Protein AF-A0A7Y5BUJ9-F1 (afdb_monomer)

Foldseek 3Di:
DVLVPPCPVPLPAFDWDDPVQLQQKAAPVRHTPVVQLVPDDPPVDRPAALLCQFARDFIDGPNATWGWHGHDPHIIITHDPFDDPTSLLVCCLHPPVNVSVLLLLQVLCVVCVVPDDSVNSLVVVCVVDVCSVVSLVVSLVSLLLNVLLVVLCVVVVHPHQDHPVSSVVSSVVSVVVVVVDDRDPVSSNVSSVVSNVSCCRSCVVVDD

pLDDT: mean 82.42, std 13.61, range [36.66, 95.69]

Sequence (208 aa):
PLLARERPQQWITCRTVCDEHLNLACFPDGENLFAFLTRRVDKTFPLEGSGLNHLLNPVTLNGQRAWCDFHFEAPTIYEEIFPAETYFDFFVQHAEDIQPFFYLFYQTHQKLHETGSFFRTILAIRKENPATEKYLHDLINMWTLQEALQNEMKARRLPWVQSPDQAREIFFTVYERLNEETVLADVVNDMLKRLLELGTVRFAHLTP

Nearest PDB structures (foldseek):
  6ho0-assembly1_A-2  TM=2.823E-01  e=4.804E+00  Mycobacterium tuberculosis H37Rv
  4dw6-assembly1_A  TM=2.932E-01  e=7.845E+00  Mycobacterium tuberculosis
  5nz1-assembly1_A  TM=3.071E-01  e=8.284E+00  Mycobacterium tuberculosis H37Rv

Solvent-accessible surface area (backbone atoms only — not comparable to full-atom values): 12278 Å² total; per-residue (Å²): 113,79,79,76,70,67,73,64,92,71,67,75,63,52,49,72,57,53,76,77,58,53,74,57,24,16,37,91,89,65,50,43,49,67,65,50,66,64,74,56,58,66,87,89,60,74,92,60,33,74,64,49,27,57,60,67,47,61,30,25,48,94,86,38,68,24,42,51,45,38,47,94,89,53,74,45,42,27,48,64,85,63,97,51,94,46,54,62,49,39,43,59,72,44,37,76,85,45,38,66,57,50,52,52,52,39,54,47,38,65,75,34,61,92,80,52,52,71,68,55,35,52,55,52,47,45,75,78,34,82,64,44,61,58,54,51,50,54,50,50,51,51,48,52,50,43,54,48,49,52,51,52,34,54,74,70,68,43,95,64,70,90,44,55,63,54,47,50,53,55,44,50,58,42,54,58,51,56,75,75,54,80,89,52,73,67,61,54,50,52,51,53,51,50,52,45,55,53,35,54,66,73,46,46,89,76,59,131

Mean predicted aligned error: 7.06 Å

Structure (mmCIF, N/CA/C/O backbone):
data_AF-A0A7Y5BUJ9-F1
#
_entry.id   AF-A0A7Y5BUJ9-F1
#
loop_
_atom_site.group_PDB
_atom_site.id
_atom_site.type_symbol
_atom_site.label_atom_id
_atom_site.label_alt_id
_atom_site.label_comp_id
_atom_site.label_asym_id
_atom_site.label_entity_id
_atom_site.label_seq_id
_atom_site.pdbx_PDB_ins_code
_atom_site.Cartn_x
_atom_site.Cartn_y
_atom_site.Cartn_z
_atom_site.occupancy
_atom_site.B_iso_or_equiv
_atom_site.auth_seq_id
_atom_site.auth_comp_id
_atom_site.auth_asym_id
_atom_site.auth_atom_id
_atom_site.pdbx_PDB_model_num
ATOM 1 N N . PRO A 1 1 ? -3.108 0.171 29.885 1.00 44.25 1 PRO A N 1
ATOM 2 C CA . PRO A 1 1 ? -3.936 0.544 28.711 1.00 44.25 1 PRO A CA 1
ATOM 3 C C . PRO A 1 1 ? -4.642 -0.693 28.137 1.00 44.25 1 PRO A C 1
ATOM 5 O O . PRO A 1 1 ? -4.005 -1.741 28.054 1.00 44.25 1 PRO A O 1
ATOM 8 N N . LEU A 1 2 ? -5.932 -0.593 27.788 1.00 36.66 2 LEU A N 1
ATOM 9 C CA . LEU A 1 2 ? -6.727 -1.696 27.212 1.00 36.66 2 LEU A CA 1
ATOM 10 C C . LEU A 1 2 ? -5.993 -2.401 26.045 1.00 36.66 2 LEU A C 1
ATOM 12 O O . LEU A 1 2 ? -6.015 -3.622 25.947 1.00 36.66 2 LEU A O 1
ATOM 16 N N . LEU A 1 3 ? -5.213 -1.629 25.281 1.00 37.84 3 LEU A N 1
ATOM 17 C CA . LEU A 1 3 ? -4.381 -2.051 24.146 1.00 37.84 3 LEU A CA 1
ATOM 18 C C . LEU A 1 3 ? -3.296 -3.104 24.459 1.00 37.84 3 LEU A C 1
ATOM 20 O O . LEU A 1 3 ? -2.813 -3.758 23.550 1.00 37.84 3 LEU A O 1
ATOM 24 N N . ALA A 1 4 ? -2.885 -3.282 25.721 1.00 40.31 4 ALA A N 1
ATOM 25 C CA . ALA A 1 4 ? -1.817 -4.228 26.086 1.00 40.31 4 ALA A CA 1
ATOM 26 C C . ALA A 1 4 ? -2.331 -5.629 26.483 1.00 40.31 4 ALA A C 1
ATOM 28 O O . ALA A 1 4 ? -1.528 -6.541 26.698 1.00 40.31 4 ALA A O 1
ATOM 29 N N . ARG A 1 5 ? -3.653 -5.784 26.664 1.00 42.56 5 ARG A N 1
ATOM 30 C CA . ARG A 1 5 ? -4.288 -7.015 27.175 1.00 42.56 5 ARG A CA 1
ATOM 31 C C . ARG A 1 5 ? -5.039 -7.806 26.111 1.00 42.56 5 ARG A C 1
ATOM 33 O O . ARG A 1 5 ? -5.174 -9.015 26.269 1.00 42.56 5 ARG A O 1
ATOM 40 N N . GLU A 1 6 ? -5.463 -7.169 25.028 1.00 43.66 6 GLU A N 1
ATOM 41 C CA . GLU A 1 6 ? -5.833 -7.884 23.811 1.00 43.66 6 GLU A CA 1
ATOM 42 C C . GLU A 1 6 ? -4.521 -8.299 23.146 1.00 43.66 6 GLU A C 1
ATOM 44 O O . GLU A 1 6 ? -3.864 -7.486 22.510 1.00 43.66 6 GLU A O 1
ATOM 49 N N . ARG A 1 7 ? -4.053 -9.524 23.421 1.00 45.56 7 ARG A N 1
ATOM 50 C CA . ARG A 1 7 ? -2.900 -10.130 22.745 1.00 45.56 7 ARG A CA 1
ATOM 51 C C . ARG A 1 7 ? -3.415 -11.038 21.644 1.00 45.56 7 ARG A C 1
ATOM 53 O O . ARG A 1 7 ? -3.682 -12.212 21.893 1.00 45.56 7 ARG A O 1
ATOM 60 N N . PRO A 1 8 ? -3.529 -10.534 20.423 1.00 49.69 8 PRO A N 1
ATOM 61 C CA . PRO A 1 8 ? -4.090 -11.262 19.320 1.00 49.69 8 PRO A CA 1
ATOM 62 C C . PRO A 1 8 ? -2.924 -11.814 18.504 1.00 49.69 8 PRO A C 1
ATOM 64 O O . PRO A 1 8 ? -2.714 -11.458 17.353 1.00 49.69 8 PRO A O 1
ATOM 67 N N . GLN A 1 9 ? -2.071 -12.614 19.143 1.00 41.75 9 GLN A N 1
ATOM 68 C CA . GLN A 1 9 ? -0.717 -12.932 18.660 1.00 41.75 9 GLN A CA 1
ATOM 69 C C . GLN A 1 9 ? -0.667 -13.748 17.343 1.00 41.75 9 GLN A C 1
ATOM 71 O O . GLN A 1 9 ? 0.382 -14.259 16.977 1.00 41.75 9 GLN A O 1
ATOM 76 N N . GLN A 1 10 ? -1.790 -13.866 16.629 1.00 44.91 10 GLN A N 1
ATOM 77 C CA . GLN A 1 10 ? -1.958 -14.495 15.320 1.00 44.91 10 GLN A CA 1
ATOM 78 C C . GLN A 1 10 ? -2.870 -13.684 14.378 1.00 44.91 10 GLN A C 1
ATOM 80 O O . GLN A 1 10 ? -3.327 -14.237 13.379 1.00 44.91 10 GLN A O 1
ATOM 85 N N . TRP A 1 11 ? -3.190 -12.412 14.677 1.00 55.56 11 TRP A N 1
ATOM 86 C CA . TRP A 1 11 ? -3.888 -11.537 13.727 1.00 55.56 11 TRP A CA 1
ATOM 87 C C . TRP A 1 11 ? -3.089 -11.492 12.447 1.00 55.56 11 TRP A C 1
ATOM 89 O O . TRP A 1 11 ? -2.031 -10.885 12.405 1.00 55.56 11 TRP A O 1
ATOM 99 N N . ILE A 1 12 ? -3.624 -12.210 11.473 1.00 60.56 12 ILE A N 1
ATOM 100 C CA . ILE A 1 12 ? -3.041 -12.660 10.228 1.00 60.56 12 ILE A CA 1
ATOM 101 C C . ILE A 1 12 ? -1.898 -11.749 9.751 1.00 60.56 12 ILE A C 1
ATOM 103 O O . ILE A 1 12 ? -2.103 -10.802 8.989 1.00 60.56 12 ILE A O 1
ATOM 107 N N . THR A 1 13 ? -0.702 -11.993 10.294 1.00 65.44 13 THR A N 1
ATOM 108 C CA . THR A 1 13 ? 0.494 -11.220 9.980 1.00 65.44 13 THR A CA 1
ATOM 109 C C . THR A 1 13 ? 0.931 -11.639 8.595 1.00 65.44 13 THR A C 1
ATOM 111 O O . THR A 1 13 ? 1.011 -12.837 8.303 1.00 65.44 13 THR A O 1
ATOM 114 N N . CYS A 1 14 ? 1.172 -10.660 7.725 1.00 74.19 14 CYS A N 1
ATOM 115 C CA . CYS A 1 14 ? 1.719 -10.944 6.410 1.00 74.19 14 CYS A CA 1
ATOM 116 C C . CYS A 1 14 ? 3.008 -11.754 6.574 1.00 74.19 14 CYS A C 1
ATOM 118 O O . CYS A 1 14 ? 3.901 -11.384 7.341 1.00 74.19 14 CYS A O 1
ATOM 120 N N . ARG A 1 15 ? 3.080 -12.898 5.896 1.00 81.25 15 ARG A N 1
ATOM 121 C CA . ARG A 1 15 ? 4.270 -13.743 5.940 1.00 81.25 15 ARG A CA 1
ATOM 122 C C . ARG A 1 15 ? 5.308 -13.145 5.016 1.00 81.25 15 ARG A C 1
ATOM 124 O O . ARG A 1 15 ? 4.985 -12.777 3.887 1.00 81.25 15 ARG A O 1
ATOM 131 N N . THR A 1 16 ? 6.536 -13.063 5.506 1.00 86.38 16 THR A N 1
ATOM 132 C CA . THR A 1 16 ? 7.677 -12.767 4.654 1.00 86.38 16 THR A CA 1
ATOM 133 C C . THR A 1 16 ? 7.998 -13.991 3.814 1.00 86.38 16 THR A C 1
ATOM 135 O O . THR A 1 16 ? 7.996 -15.132 4.283 1.00 86.38 16 THR A O 1
ATOM 138 N N . VAL A 1 17 ? 8.259 -13.738 2.544 1.00 84.25 17 VAL A N 1
ATOM 139 C CA . VAL A 1 17 ? 8.699 -14.748 1.591 1.00 84.25 17 VAL A CA 1
ATOM 140 C C . VAL A 1 17 ? 10.174 -15.069 1.864 1.00 84.25 17 VAL A C 1
ATOM 142 O O . VAL A 1 17 ? 10.949 -14.173 2.190 1.00 84.25 17 VAL A O 1
ATOM 145 N N . CYS A 1 18 ? 10.583 -16.340 1.760 1.00 84.62 18 CYS A N 1
ATOM 146 C CA . CYS A 1 18 ? 11.990 -16.711 1.959 1.00 84.62 18 CYS A CA 1
ATOM 147 C C . CYS A 1 18 ? 12.884 -16.242 0.797 1.00 84.62 18 CYS A C 1
ATOM 149 O O . CYS A 1 18 ? 12.402 -16.067 -0.322 1.00 84.62 18 CYS A O 1
ATOM 151 N N . ASP A 1 19 ? 14.193 -16.123 1.037 1.00 82.25 19 ASP A N 1
ATOM 152 C CA . ASP A 1 19 ? 15.177 -15.614 0.065 1.00 82.25 19 ASP A CA 1
ATOM 153 C C . ASP A 1 19 ? 15.123 -16.309 -1.306 1.00 82.25 19 ASP A C 1
ATOM 155 O O . ASP A 1 19 ? 15.298 -15.678 -2.347 1.00 82.25 19 ASP A O 1
ATOM 159 N N . GLU A 1 20 ? 14.855 -17.615 -1.338 1.00 83.06 20 GLU A N 1
ATOM 160 C CA . GLU A 1 20 ? 14.729 -18.363 -2.593 1.00 83.06 20 GLU A CA 1
ATOM 161 C C . GLU A 1 20 ? 13.534 -17.876 -3.423 1.00 83.06 20 GLU A C 1
ATOM 163 O O . GLU A 1 20 ? 13.672 -17.585 -4.611 1.00 83.06 20 GLU A O 1
ATOM 168 N N . HIS A 1 21 ? 12.374 -17.724 -2.786 1.00 84.25 21 HIS A N 1
ATOM 169 C CA . HIS A 1 21 ? 11.150 -17.273 -3.440 1.00 84.25 21 HIS A CA 1
ATOM 170 C C . HIS A 1 21 ? 11.171 -15.769 -3.729 1.00 84.25 21 HIS A C 1
ATOM 172 O O . HIS A 1 21 ? 10.589 -15.336 -4.720 1.00 84.25 21 HIS A O 1
ATOM 178 N N . LEU A 1 22 ? 11.892 -14.978 -2.931 1.00 85.00 22 LEU A N 1
ATOM 179 C CA . LEU A 1 22 ? 12.110 -13.554 -3.178 1.00 85.00 22 LEU A CA 1
ATOM 180 C C . LEU A 1 22 ? 12.650 -13.323 -4.601 1.00 85.00 22 LEU A C 1
ATOM 182 O O . LEU A 1 22 ? 12.156 -12.463 -5.327 1.00 85.00 22 LEU A O 1
ATOM 186 N N . ASN A 1 23 ? 13.598 -14.157 -5.039 1.00 85.94 23 ASN A N 1
ATOM 187 C CA . ASN A 1 23 ? 14.207 -14.082 -6.372 1.00 85.94 23 ASN A CA 1
ATOM 188 C C . ASN A 1 23 ? 13.246 -14.420 -7.527 1.00 85.94 23 ASN A C 1
ATOM 190 O O . ASN A 1 23 ? 13.561 -14.129 -8.682 1.00 85.94 23 ASN A O 1
ATOM 194 N N . LEU A 1 24 ? 12.084 -15.013 -7.239 1.00 90.50 24 LEU A N 1
ATOM 195 C CA . LEU A 1 24 ? 11.062 -15.373 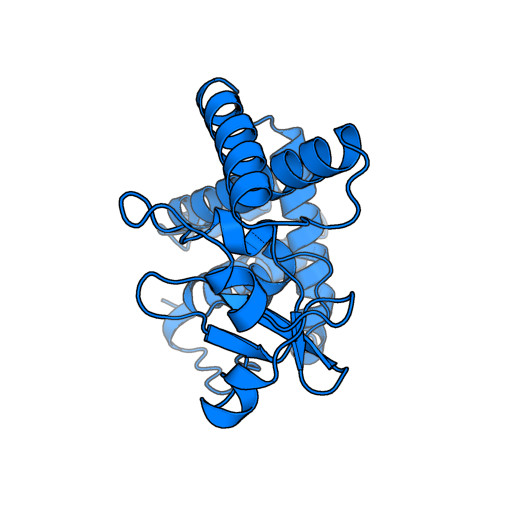-8.227 1.00 90.50 24 LEU A CA 1
ATOM 196 C C . LEU A 1 24 ? 10.016 -14.274 -8.435 1.00 90.50 24 LEU A C 1
ATOM 198 O O . LEU A 1 24 ? 9.121 -14.436 -9.262 1.00 90.50 24 LEU A O 1
ATOM 202 N N . ALA A 1 25 ? 10.100 -13.179 -7.685 1.00 91.50 25 ALA A N 1
ATOM 203 C CA . ALA A 1 25 ? 9.123 -12.114 -7.771 1.00 91.50 25 ALA A CA 1
ATOM 204 C C . ALA A 1 25 ? 9.169 -11.384 -9.113 1.00 91.50 25 ALA A C 1
ATOM 206 O O . ALA A 1 25 ? 10.235 -10.998 -9.604 1.00 91.50 25 ALA A O 1
ATOM 207 N N . CYS A 1 26 ? 7.986 -11.152 -9.671 1.00 93.50 26 CYS A N 1
ATOM 208 C CA . CYS A 1 26 ? 7.799 -10.492 -10.954 1.00 93.50 26 CYS A CA 1
ATOM 209 C C . CYS A 1 26 ? 6.783 -9.356 -10.854 1.00 93.50 26 CYS A C 1
ATOM 211 O O . CYS A 1 26 ? 5.829 -9.428 -10.084 1.00 93.50 26 CYS A O 1
ATOM 213 N N . PHE A 1 27 ? 6.932 -8.335 -11.683 1.00 91.06 27 PHE A N 1
ATOM 214 C CA . PHE A 1 27 ? 5.894 -7.343 -11.929 1.00 91.06 27 PHE A CA 1
ATOM 215 C C . PHE A 1 27 ? 4.707 -7.939 -12.699 1.00 91.06 27 PHE A C 1
ATOM 217 O O . PHE A 1 27 ? 4.815 -9.047 -13.236 1.00 91.06 27 PHE A O 1
ATOM 224 N N . PRO A 1 28 ? 3.565 -7.227 -12.778 1.00 86.56 28 PRO A N 1
ATOM 225 C CA . PRO A 1 28 ? 2.381 -7.715 -13.488 1.00 86.56 28 PRO A CA 1
ATOM 226 C C . PRO A 1 28 ? 2.604 -8.031 -14.976 1.00 86.56 28 PRO A C 1
ATOM 228 O O . PRO A 1 28 ? 1.863 -8.827 -15.548 1.00 86.56 28 PRO A O 1
ATOM 231 N N . ASP A 1 29 ? 3.613 -7.429 -15.609 1.00 87.44 29 ASP A N 1
ATOM 232 C CA . ASP A 1 29 ? 4.011 -7.699 -16.997 1.00 87.44 29 ASP A CA 1
ATOM 233 C C . ASP A 1 29 ? 4.957 -8.910 -17.147 1.00 87.44 29 ASP A C 1
ATOM 235 O O . ASP A 1 29 ? 5.327 -9.275 -18.264 1.00 87.44 29 ASP A O 1
ATOM 239 N N . GLY A 1 30 ? 5.318 -9.560 -16.036 1.00 90.44 30 GLY A N 1
ATOM 240 C CA . GLY A 1 30 ? 6.197 -10.726 -15.983 1.00 90.44 30 GLY A CA 1
ATOM 241 C C . GLY A 1 30 ? 7.681 -10.395 -15.818 1.00 90.44 30 GLY A C 1
ATOM 242 O O . GLY A 1 30 ? 8.492 -11.314 -15.687 1.00 90.44 30 GLY A O 1
ATOM 243 N N . GLU A 1 31 ? 8.070 -9.120 -15.794 1.00 91.94 31 GLU A N 1
ATOM 244 C CA . GLU A 1 31 ? 9.461 -8.751 -15.556 1.00 91.94 31 GLU A CA 1
ATOM 245 C C . GLU A 1 31 ? 9.902 -9.116 -14.132 1.00 91.94 31 GLU A C 1
ATOM 247 O O . GLU A 1 31 ? 9.222 -8.802 -13.163 1.00 91.94 31 GLU A O 1
ATOM 252 N N . ASN A 1 32 ? 11.073 -9.740 -13.980 1.00 92.31 32 ASN A N 1
ATOM 253 C CA . ASN A 1 32 ? 11.634 -10.042 -12.663 1.00 92.31 32 ASN A CA 1
ATOM 254 C C . ASN A 1 32 ? 12.026 -8.765 -11.889 1.00 92.31 32 ASN A C 1
ATOM 256 O O . ASN A 1 32 ? 12.726 -7.899 -12.417 1.00 92.31 32 ASN A O 1
ATOM 260 N N . LEU A 1 33 ? 11.640 -8.701 -10.611 1.00 89.25 33 LEU A N 1
ATOM 261 C CA . LEU A 1 33 ? 11.865 -7.560 -9.720 1.00 89.25 33 LEU A CA 1
ATOM 262 C C . LEU A 1 33 ? 13.346 -7.167 -9.623 1.00 89.25 33 LEU A C 1
ATOM 264 O O . LEU A 1 33 ? 13.702 -6.004 -9.802 1.00 89.25 33 LEU A O 1
ATOM 268 N N . PHE A 1 34 ? 14.237 -8.127 -9.375 1.00 86.94 34 PHE A N 1
ATOM 269 C CA . PHE A 1 34 ? 15.669 -7.841 -9.247 1.00 86.94 34 PHE A CA 1
ATOM 270 C C . PHE A 1 34 ? 16.304 -7.466 -10.584 1.00 86.94 34 PHE A C 1
ATOM 272 O O . PHE A 1 34 ? 17.170 -6.587 -10.640 1.00 86.94 34 PHE A O 1
ATOM 279 N N . ALA A 1 35 ? 15.854 -8.080 -11.680 1.00 88.94 35 ALA A N 1
ATOM 280 C CA . ALA A 1 35 ? 16.285 -7.679 -13.013 1.00 88.94 35 ALA A CA 1
ATOM 281 C C . ALA A 1 35 ? 15.937 -6.208 -13.293 1.00 88.94 35 ALA A C 1
ATOM 283 O O . ALA A 1 35 ? 16.776 -5.495 -13.829 1.00 88.94 35 ALA A O 1
ATOM 284 N N . PHE A 1 36 ? 14.764 -5.727 -12.879 1.00 88.38 36 PHE A N 1
ATOM 285 C CA . PHE A 1 36 ? 14.388 -4.316 -13.002 1.00 88.38 36 PHE A CA 1
ATOM 286 C C . PHE A 1 36 ? 15.270 -3.396 -12.162 1.00 88.38 36 PHE A C 1
ATOM 288 O O . PHE A 1 36 ? 15.837 -2.433 -12.682 1.00 88.38 36 PHE A O 1
ATOM 295 N N . LEU A 1 37 ? 15.428 -3.709 -10.870 1.00 82.62 37 LEU A N 1
ATOM 296 C CA . LEU A 1 37 ? 16.187 -2.882 -9.925 1.00 82.62 37 LEU A CA 1
ATOM 297 C C . LEU A 1 37 ? 17.665 -2.738 -10.331 1.00 82.62 37 LEU A C 1
ATOM 299 O O . LEU A 1 37 ? 18.301 -1.731 -10.028 1.00 82.62 37 LEU A O 1
ATOM 303 N N . THR A 1 38 ? 18.212 -3.708 -11.069 1.00 81.19 38 THR A N 1
ATOM 304 C CA . THR A 1 38 ? 19.609 -3.694 -11.538 1.00 81.19 38 THR A CA 1
ATOM 305 C C . THR A 1 38 ? 19.840 -2.922 -12.845 1.00 81.19 38 THR A C 1
ATOM 307 O O . THR A 1 38 ? 20.997 -2.690 -13.206 1.00 81.19 38 THR A O 1
ATOM 310 N N . ARG A 1 39 ? 18.791 -2.478 -13.563 1.00 80.50 39 ARG A N 1
ATOM 311 C CA . ARG A 1 39 ? 18.916 -1.904 -14.926 1.00 80.50 39 ARG A CA 1
ATOM 312 C C . ARG A 1 39 ? 19.666 -0.581 -15.019 1.00 80.50 39 ARG A C 1
ATOM 314 O O . ARG A 1 39 ? 20.193 -0.286 -16.089 1.00 80.50 39 ARG A O 1
ATOM 321 N N . ARG A 1 40 ? 19.732 0.184 -13.934 1.00 59.28 40 ARG A N 1
ATOM 322 C CA . ARG A 1 40 ? 20.667 1.287 -13.654 1.00 59.28 40 ARG A CA 1
ATOM 323 C C . ARG A 1 40 ? 20.061 2.087 -12.517 1.00 59.28 40 ARG A C 1
ATOM 325 O O . ARG A 1 40 ? 18.958 2.600 -12.644 1.00 59.28 40 ARG A O 1
ATOM 332 N N . VAL A 1 41 ? 20.829 2.243 -11.454 1.00 57.56 41 VAL A N 1
ATOM 333 C CA . VAL A 1 41 ? 20.689 3.377 -10.554 1.00 57.56 41 VAL A CA 1
ATOM 334 C C . VAL A 1 41 ? 22.100 3.916 -10.424 1.00 57.56 41 VAL A C 1
ATOM 336 O O . VAL A 1 41 ? 23.032 3.161 -10.127 1.00 57.56 41 VAL A O 1
ATOM 339 N N . ASP A 1 42 ? 22.294 5.184 -10.772 1.00 56.38 42 ASP A N 1
ATOM 340 C CA . ASP A 1 42 ? 23.512 5.896 -10.408 1.00 56.38 42 ASP A CA 1
ATOM 341 C C . ASP A 1 42 ? 23.792 5.596 -8.925 1.00 56.38 42 ASP A C 1
ATOM 343 O O . ASP A 1 42 ? 22.949 5.863 -8.068 1.00 56.38 42 ASP A O 1
ATOM 347 N N . LYS A 1 43 ? 24.939 4.965 -8.620 1.00 54.09 43 LYS A N 1
ATOM 348 C CA . LYS A 1 43 ? 25.264 4.465 -7.267 1.00 54.09 43 LYS A CA 1
ATOM 349 C C . LYS A 1 43 ? 25.256 5.567 -6.207 1.00 54.09 43 LYS A C 1
ATOM 351 O O . LYS A 1 43 ? 25.334 5.271 -5.020 1.00 54.09 43 LYS A O 1
ATOM 356 N N . THR A 1 44 ? 25.227 6.824 -6.634 1.00 53.03 44 THR A N 1
ATOM 357 C CA . THR A 1 44 ? 25.184 7.989 -5.760 1.00 53.03 44 THR A CA 1
ATOM 358 C C . THR A 1 44 ? 23.824 8.196 -5.088 1.00 53.03 44 THR A C 1
ATOM 360 O O . THR A 1 44 ? 23.794 8.846 -4.048 1.00 53.03 44 THR A O 1
ATOM 363 N N . PHE A 1 45 ? 22.730 7.624 -5.614 1.00 51.47 45 PHE A N 1
ATOM 364 C CA . PHE A 1 45 ? 21.380 7.798 -5.057 1.00 51.47 45 PHE A CA 1
ATOM 365 C C . PHE A 1 45 ? 20.502 6.561 -5.293 1.00 51.47 45 PHE A C 1
ATOM 367 O O . PHE A 1 45 ? 19.754 6.535 -6.276 1.00 51.47 45 PHE A O 1
ATOM 374 N N . PRO A 1 46 ? 20.573 5.533 -4.429 1.00 56.88 46 PRO A N 1
ATOM 375 C CA . PRO A 1 46 ? 19.710 4.372 -4.569 1.00 56.88 46 PRO A CA 1
ATOM 376 C C . PRO A 1 46 ? 18.238 4.790 -4.427 1.00 56.88 46 PRO A C 1
ATOM 378 O O . PRO A 1 46 ? 17.870 5.595 -3.572 1.00 56.88 46 PRO A O 1
ATOM 381 N N . LEU A 1 47 ? 17.399 4.278 -5.326 1.00 59.66 47 LEU A N 1
ATOM 382 C CA . LEU A 1 47 ? 15.950 4.370 -5.207 1.00 59.66 47 LEU A CA 1
ATOM 383 C C . LEU A 1 47 ? 15.529 3.451 -4.063 1.00 59.66 47 LEU A C 1
ATOM 385 O O . LEU A 1 47 ? 15.576 2.234 -4.213 1.00 59.66 47 LEU A O 1
ATOM 389 N N . GLU A 1 48 ? 15.150 4.028 -2.931 1.00 63.03 48 GLU A N 1
ATOM 390 C CA . GLU A 1 48 ? 14.766 3.297 -1.724 1.00 63.03 48 GLU A CA 1
ATOM 391 C C . GLU A 1 48 ? 13.603 4.010 -1.023 1.00 63.03 48 GLU A C 1
ATOM 393 O O . GLU A 1 48 ? 13.410 5.221 -1.169 1.00 63.03 48 GLU A O 1
ATOM 398 N N . GLY A 1 49 ? 12.825 3.258 -0.243 1.00 68.75 49 GLY A N 1
ATOM 399 C CA . GLY A 1 49 ? 11.814 3.798 0.659 1.00 68.75 49 GLY A CA 1
ATOM 400 C C . GLY A 1 49 ? 10.403 3.919 0.079 1.00 68.75 49 GLY A C 1
ATOM 401 O O . GLY A 1 49 ? 10.040 3.328 -0.941 1.00 68.75 49 GLY A O 1
ATOM 402 N N . SER A 1 50 ? 9.580 4.709 0.774 1.00 67.69 50 SER A N 1
ATOM 403 C CA . SER A 1 50 ? 8.121 4.768 0.601 1.00 67.69 50 SER A CA 1
ATOM 404 C C . SER A 1 50 ? 7.664 5.096 -0.822 1.00 67.69 50 SER A C 1
ATOM 406 O O . SER A 1 50 ? 6.635 4.591 -1.259 1.00 67.69 50 SER A O 1
ATOM 408 N N . GLY A 1 51 ? 8.432 5.880 -1.582 1.00 76.38 51 GLY A N 1
ATOM 409 C CA . GLY A 1 51 ? 8.118 6.196 -2.977 1.00 76.38 51 GLY A CA 1
ATOM 410 C C . GLY A 1 51 ? 8.051 4.971 -3.887 1.00 76.38 51 GLY A C 1
ATOM 411 O O . GLY A 1 51 ? 7.116 4.835 -4.678 1.00 76.38 51 GLY A O 1
ATOM 412 N N . LEU A 1 52 ? 9.006 4.049 -3.740 1.00 82.44 52 LEU A N 1
ATOM 413 C CA . LEU A 1 52 ? 9.015 2.804 -4.506 1.00 82.44 52 LEU A CA 1
ATOM 414 C C . LEU A 1 52 ? 7.861 1.892 -4.119 1.00 82.44 52 LEU A C 1
ATOM 416 O O . LEU A 1 52 ? 7.251 1.278 -4.993 1.00 82.44 52 LEU A O 1
ATOM 420 N N . ASN A 1 53 ? 7.520 1.862 -2.832 1.00 88.25 53 ASN A N 1
ATOM 421 C CA . ASN A 1 53 ? 6.401 1.074 -2.339 1.00 88.25 53 ASN A CA 1
ATOM 422 C C . ASN A 1 53 ? 5.086 1.439 -3.051 1.00 88.25 53 ASN A C 1
ATOM 424 O O . ASN A 1 53 ? 4.278 0.558 -3.324 1.00 88.25 53 ASN A O 1
ATOM 428 N N . HIS A 1 54 ? 4.880 2.706 -3.416 1.00 88.25 54 HIS A N 1
ATOM 429 C CA . HIS A 1 54 ? 3.683 3.141 -4.142 1.00 88.25 54 HIS A CA 1
ATOM 430 C C . HIS A 1 54 ? 3.758 2.949 -5.663 1.00 88.25 54 HIS A C 1
ATOM 432 O O . HIS A 1 54 ? 2.718 2.771 -6.294 1.00 88.25 54 HIS A O 1
ATOM 438 N N . LEU A 1 55 ? 4.953 3.012 -6.257 1.00 90.50 55 LEU A N 1
ATOM 439 C CA . LEU A 1 55 ? 5.141 2.994 -7.715 1.00 90.50 55 LEU A CA 1
ATOM 440 C C . LEU A 1 55 ? 5.384 1.600 -8.298 1.00 90.50 55 LEU A C 1
ATOM 442 O O . LEU A 1 55 ? 5.042 1.361 -9.453 1.00 90.50 55 LEU A O 1
ATOM 446 N N . LEU A 1 56 ? 6.015 0.716 -7.524 1.00 89.50 56 LEU A N 1
ATOM 447 C CA . LEU A 1 56 ? 6.477 -0.597 -7.976 1.00 89.50 56 LEU A CA 1
ATOM 448 C C . LEU A 1 56 ? 5.652 -1.753 -7.395 1.00 89.50 56 LEU A C 1
ATOM 450 O O . LEU A 1 56 ? 6.014 -2.913 -7.566 1.00 89.50 56 LEU A O 1
ATOM 454 N N . ASN A 1 57 ? 4.532 -1.464 -6.731 1.00 92.06 57 ASN A N 1
ATOM 455 C CA . ASN A 1 57 ? 3.589 -2.477 -6.263 1.00 92.06 57 ASN A CA 1
ATOM 456 C C . ASN A 1 57 ? 2.269 -2.455 -7.048 1.00 92.06 57 ASN A C 1
ATOM 458 O O . ASN A 1 57 ? 1.846 -1.394 -7.507 1.00 92.06 57 ASN A O 1
ATOM 462 N N . PRO A 1 58 ? 1.566 -3.597 -7.142 1.00 92.94 58 PRO A N 1
ATOM 463 C CA . PRO A 1 58 ? 1.914 -4.894 -6.553 1.00 92.94 58 PRO A CA 1
ATOM 464 C C . PRO A 1 58 ? 2.979 -5.655 -7.356 1.00 92.94 58 PRO A C 1
ATOM 466 O O . PRO A 1 58 ? 3.200 -5.385 -8.535 1.00 92.94 58 PRO A O 1
ATOM 469 N N . VAL A 1 59 ? 3.579 -6.659 -6.720 1.00 92.38 59 VAL A N 1
ATOM 470 C CA . VAL A 1 59 ? 4.366 -7.700 -7.394 1.00 92.38 59 VAL A CA 1
ATOM 471 C C . VAL A 1 59 ? 3.571 -9.009 -7.426 1.00 92.38 59 VAL A C 1
ATOM 473 O O . VAL A 1 59 ? 2.476 -9.125 -6.870 1.00 92.38 59 VAL A O 1
ATOM 476 N N . THR A 1 60 ? 4.112 -10.014 -8.099 1.00 91.62 60 THR A N 1
ATOM 477 C CA . THR A 1 60 ? 3.563 -11.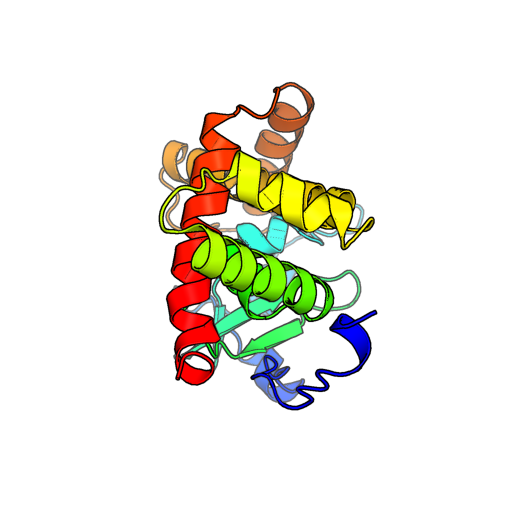362 -8.173 1.00 91.62 60 THR A CA 1
ATOM 478 C C . THR A 1 60 ? 4.608 -12.383 -7.748 1.00 91.62 60 THR A C 1
ATOM 480 O O . THR A 1 60 ? 5.783 -12.262 -8.091 1.00 91.62 60 THR A O 1
ATOM 483 N N . LEU A 1 61 ? 4.175 -13.401 -7.010 1.00 88.62 61 LEU A N 1
ATOM 484 C CA . LEU A 1 61 ? 4.972 -14.554 -6.620 1.00 88.62 61 LEU A CA 1
ATOM 485 C C . LEU A 1 61 ? 4.244 -15.816 -7.075 1.00 88.62 61 LEU A C 1
ATOM 487 O O . LEU A 1 61 ? 3.128 -16.079 -6.634 1.00 88.62 61 LEU A O 1
ATOM 491 N N . ASN A 1 62 ? 4.844 -16.588 -7.985 1.00 84.38 62 ASN A N 1
ATOM 492 C CA . ASN A 1 62 ? 4.208 -17.778 -8.570 1.00 84.38 62 ASN A CA 1
ATOM 493 C C . ASN A 1 62 ? 2.792 -17.499 -9.130 1.00 84.38 62 ASN A C 1
ATOM 495 O O . ASN A 1 62 ? 1.888 -18.326 -9.020 1.00 84.38 62 ASN A O 1
ATOM 499 N N . GLY A 1 63 ? 2.585 -16.307 -9.703 1.00 83.31 63 GLY A N 1
ATOM 500 C CA . GLY A 1 63 ? 1.294 -15.857 -10.237 1.00 83.31 63 GLY A CA 1
ATOM 501 C C . GLY A 1 63 ? 0.281 -15.370 -9.192 1.00 83.31 63 GLY A C 1
ATOM 502 O O . GLY A 1 63 ? -0.808 -14.947 -9.570 1.00 83.31 63 GLY A O 1
ATOM 503 N N . GLN A 1 64 ? 0.617 -15.398 -7.900 1.00 86.88 64 GLN A N 1
ATOM 504 C CA . GLN A 1 64 ? -0.202 -14.827 -6.827 1.00 86.88 64 GLN A CA 1
ATOM 505 C C . GLN A 1 64 ? 0.234 -13.399 -6.510 1.00 86.88 64 GLN A C 1
ATOM 507 O O . GLN A 1 64 ? 1.415 -13.075 -6.616 1.00 86.88 64 GLN A O 1
ATOM 512 N N . ARG A 1 65 ? -0.709 -12.538 -6.118 1.00 89.56 65 ARG A N 1
ATOM 513 C CA . ARG A 1 65 ? -0.417 -11.151 -5.738 1.00 89.56 65 AR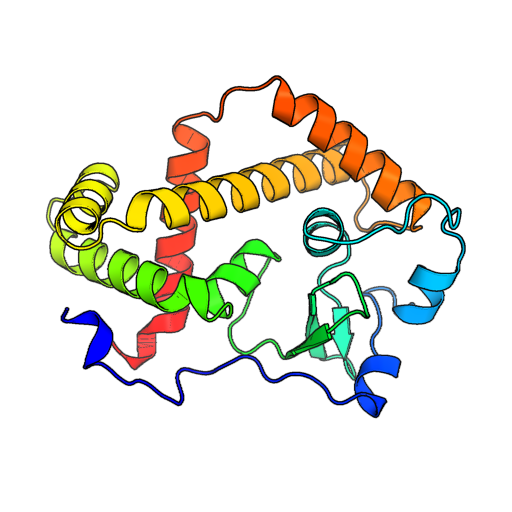G A CA 1
ATOM 514 C C . ARG A 1 65 ? 0.401 -11.112 -4.447 1.00 89.56 65 ARG A C 1
ATOM 516 O O . ARG A 1 65 ? 0.093 -11.814 -3.488 1.00 89.56 65 ARG A O 1
ATOM 523 N N . ALA A 1 66 ? 1.426 -10.273 -4.435 1.00 91.25 66 ALA A N 1
ATOM 524 C CA . ALA A 1 66 ? 2.281 -10.030 -3.285 1.00 91.25 66 ALA A CA 1
ATOM 525 C C . ALA A 1 66 ? 2.686 -8.550 -3.229 1.00 91.25 66 ALA A C 1
ATOM 527 O O . ALA A 1 66 ? 2.484 -7.788 -4.181 1.00 91.25 66 ALA A O 1
ATOM 528 N N . TRP A 1 67 ? 3.250 -8.143 -2.097 1.00 92.50 67 TRP A N 1
ATOM 529 C CA . TRP A 1 67 ? 3.584 -6.752 -1.815 1.00 92.50 67 TRP A CA 1
ATOM 530 C C . TRP A 1 67 ? 5.034 -6.634 -1.379 1.00 92.50 67 TRP A C 1
ATOM 532 O O . TRP A 1 67 ? 5.481 -7.337 -0.481 1.00 92.50 67 TRP A O 1
ATOM 542 N N . CYS A 1 68 ? 5.776 -5.759 -2.038 1.00 89.56 68 CYS A N 1
ATOM 543 C CA . CYS A 1 68 ? 7.180 -5.516 -1.773 1.00 89.56 68 CYS A CA 1
ATOM 544 C C . CYS A 1 68 ? 7.346 -4.262 -0.910 1.00 89.56 68 CYS A C 1
ATOM 546 O O . CYS A 1 68 ? 6.840 -3.198 -1.264 1.00 89.56 68 CYS A O 1
ATOM 548 N N . ASP A 1 69 ? 8.083 -4.380 0.188 1.00 88.19 69 ASP A N 1
ATOM 549 C CA . ASP A 1 69 ? 8.606 -3.253 0.950 1.00 88.19 69 ASP A CA 1
ATOM 550 C C . ASP A 1 69 ? 10.071 -3.023 0.566 1.00 88.19 69 ASP A C 1
ATOM 552 O O . ASP A 1 69 ? 10.941 -3.876 0.766 1.00 88.19 69 ASP A O 1
ATOM 556 N N . PHE A 1 70 ? 10.333 -1.875 -0.042 1.00 83.00 70 PHE A N 1
ATOM 557 C CA . PHE A 1 70 ? 11.637 -1.460 -0.533 1.00 83.00 70 PHE A CA 1
ATOM 558 C C . PHE A 1 70 ? 12.397 -0.716 0.577 1.00 83.00 70 PHE A C 1
ATOM 560 O O . PHE A 1 70 ? 12.392 0.515 0.630 1.00 83.00 70 PHE A O 1
ATOM 567 N N . HIS A 1 71 ? 13.059 -1.459 1.470 1.00 70.94 71 HIS A N 1
ATOM 568 C CA . HIS A 1 71 ? 13.916 -0.897 2.523 1.00 70.94 71 HIS A CA 1
ATOM 569 C C . HIS A 1 71 ? 15.410 -0.860 2.124 1.00 70.94 71 HIS A C 1
ATOM 571 O O . HIS A 1 71 ? 15.828 -1.584 1.221 1.00 70.94 71 HIS A O 1
ATOM 577 N N . PHE A 1 72 ? 16.220 -0.080 2.854 1.00 54.75 72 PHE A N 1
ATOM 578 C CA . PHE A 1 72 ? 17.626 0.284 2.561 1.00 54.75 72 PHE A CA 1
ATOM 579 C C . PHE A 1 72 ? 18.606 -0.881 2.277 1.00 54.75 72 PHE A C 1
ATOM 581 O O . PHE A 1 72 ? 19.643 -0.670 1.660 1.00 54.75 72 PHE A O 1
ATOM 588 N N . GLU A 1 73 ? 18.334 -2.106 2.748 1.00 62.31 73 GLU A N 1
ATOM 589 C CA . GLU A 1 73 ? 19.282 -3.232 2.612 1.00 62.31 73 GLU A CA 1
ATOM 590 C C . GLU A 1 73 ? 18.918 -4.239 1.501 1.00 62.31 73 GLU A C 1
ATOM 592 O O . GLU A 1 73 ? 19.808 -4.753 0.824 1.00 62.31 73 GLU A O 1
ATOM 597 N N . ALA A 1 74 ? 17.628 -4.521 1.294 1.00 70.69 74 ALA A N 1
ATOM 598 C CA . ALA A 1 74 ? 17.090 -5.419 0.262 1.00 70.69 74 ALA A CA 1
ATOM 599 C C . ALA A 1 74 ? 15.555 -5.275 0.154 1.00 70.69 74 ALA A C 1
ATOM 601 O O . ALA A 1 74 ? 14.909 -4.915 1.120 1.00 70.69 74 ALA A O 1
ATOM 602 N N . PRO A 1 75 ? 14.888 -5.569 -0.964 1.00 82.25 75 PRO A N 1
ATOM 603 C CA . PRO A 1 75 ? 13.428 -5.664 -0.947 1.00 82.25 75 PRO A CA 1
ATOM 604 C C . PRO A 1 75 ? 12.961 -6.828 -0.051 1.00 82.25 75 PRO A C 1
ATOM 606 O O . PRO A 1 75 ? 13.515 -7.924 -0.130 1.00 82.25 75 PRO A O 1
ATOM 609 N N . THR A 1 76 ? 11.913 -6.617 0.750 1.00 87.31 76 THR A N 1
ATOM 610 C CA . THR A 1 76 ? 11.194 -7.692 1.458 1.00 87.31 76 THR A CA 1
ATOM 611 C C . THR A 1 76 ? 9.833 -7.896 0.811 1.00 87.31 76 THR A C 1
ATOM 613 O O . THR A 1 76 ? 9.100 -6.933 0.611 1.00 87.31 76 THR A O 1
ATOM 616 N N . ILE A 1 77 ? 9.462 -9.140 0.499 1.00 87.19 77 ILE A N 1
ATOM 617 C CA . ILE A 1 77 ? 8.154 -9.449 -0.090 1.00 87.19 77 ILE A CA 1
ATOM 618 C C . ILE A 1 77 ? 7.254 -10.115 0.936 1.00 87.19 77 ILE A C 1
ATOM 620 O O . ILE A 1 77 ? 7.651 -11.042 1.644 1.00 87.19 77 ILE A O 1
ATOM 624 N N . TYR A 1 78 ? 6.019 -9.645 0.954 1.00 89.62 78 TYR A N 1
ATOM 625 C CA . TYR A 1 78 ? 4.952 -10.078 1.821 1.00 89.62 78 TYR A CA 1
ATOM 626 C C . TYR A 1 78 ? 3.829 -10.709 1.008 1.00 89.62 78 TYR A C 1
ATOM 628 O O . TYR A 1 78 ? 3.394 -10.171 -0.015 1.00 89.62 78 TYR A O 1
ATOM 636 N N . GLU A 1 79 ? 3.334 -11.843 1.491 1.00 85.19 79 GLU A N 1
ATOM 637 C CA . GLU A 1 79 ? 2.112 -12.448 0.967 1.00 85.19 79 GLU A CA 1
ATOM 638 C C . GLU A 1 79 ? 0.908 -11.539 1.254 1.00 85.19 79 GLU A C 1
ATOM 640 O O . GLU A 1 79 ? 0.756 -11.008 2.361 1.00 85.19 79 GLU A O 1
ATOM 645 N N . GLU A 1 80 ? 0.031 -11.375 0.262 1.00 85.69 80 GLU A N 1
ATOM 646 C CA . GLU A 1 80 ? -1.259 -10.726 0.471 1.00 85.69 80 GLU A CA 1
ATOM 647 C C . GLU A 1 80 ? -2.197 -11.687 1.198 1.00 85.69 80 GLU A C 1
ATOM 649 O O . GLU A 1 80 ? -2.477 -12.777 0.698 1.00 85.69 80 GLU A O 1
ATOM 654 N N . ILE A 1 81 ? -2.706 -11.279 2.364 1.00 85.62 81 ILE A N 1
ATOM 655 C CA . ILE A 1 81 ? -3.667 -12.106 3.100 1.00 85.62 81 ILE A CA 1
ATOM 656 C C . ILE A 1 81 ? -5.072 -11.517 3.084 1.00 85.62 81 ILE A C 1
ATOM 658 O O . ILE A 1 81 ? -6.056 -12.251 2.986 1.00 85.62 81 ILE A O 1
ATOM 662 N N . PHE A 1 82 ? -5.167 -10.193 3.126 1.00 87.31 82 PHE A N 1
ATOM 663 C CA . PHE A 1 82 ? -6.397 -9.483 2.820 1.00 87.31 82 PHE A CA 1
ATOM 664 C C . PHE A 1 82 ? -6.250 -8.738 1.498 1.00 87.31 82 PHE A C 1
ATOM 666 O O . PHE A 1 82 ? -5.200 -8.126 1.289 1.00 87.31 82 PHE A O 1
ATOM 673 N N . PRO A 1 83 ? -7.282 -8.747 0.634 1.00 89.00 83 PRO A N 1
ATOM 674 C CA . PRO A 1 83 ? -7.238 -8.024 -0.627 1.00 89.00 83 PRO A CA 1
ATOM 675 C C . PRO A 1 83 ? -6.869 -6.553 -0.418 1.00 89.00 83 PRO A C 1
ATOM 677 O O . PRO A 1 83 ? -7.495 -5.848 0.380 1.00 89.00 83 PRO A O 1
ATOM 680 N N . ALA A 1 84 ? -5.863 -6.088 -1.148 1.00 92.12 84 ALA A N 1
ATOM 681 C CA . ALA A 1 84 ? -5.467 -4.692 -1.198 1.00 92.12 84 ALA A CA 1
ATOM 682 C C . ALA A 1 84 ? -5.478 -4.218 -2.655 1.00 92.12 84 ALA A C 1
ATOM 684 O O . ALA A 1 84 ? -5.031 -4.915 -3.567 1.00 92.12 84 ALA A O 1
ATOM 685 N N . GLU A 1 85 ? -6.005 -3.024 -2.910 1.00 92.56 85 GLU A N 1
ATOM 686 C CA . GLU A 1 85 ? -5.957 -2.442 -4.254 1.00 92.56 85 GLU A CA 1
ATOM 687 C C . GLU A 1 85 ? -4.664 -1.655 -4.432 1.00 92.56 85 GLU A C 1
ATOM 689 O O . GLU A 1 85 ? -4.043 -1.718 -5.497 1.00 92.56 85 GLU A O 1
ATOM 694 N N . THR A 1 86 ? -4.215 -1.000 -3.362 1.00 92.94 86 THR A N 1
ATOM 695 C CA . THR A 1 86 ? -3.042 -0.128 -3.347 1.00 92.94 86 THR A CA 1
ATOM 696 C C . THR A 1 86 ? -2.067 -0.473 -2.216 1.00 92.94 86 THR A C 1
ATOM 698 O O . THR A 1 86 ? -2.401 -1.211 -1.288 1.00 92.94 86 THR A O 1
ATOM 701 N N . TYR A 1 87 ? -0.851 0.088 -2.260 1.00 91.94 87 TYR A N 1
ATOM 702 C CA . TYR A 1 87 ? 0.126 -0.123 -1.185 1.00 91.94 87 TYR A CA 1
ATOM 703 C C . TYR A 1 87 ? -0.364 0.428 0.160 1.00 91.94 87 TYR A C 1
ATOM 705 O O . TYR A 1 87 ? -0.118 -0.189 1.191 1.00 91.94 87 TYR A O 1
ATOM 713 N N . PHE A 1 88 ? -1.104 1.544 0.163 1.00 93.94 88 PHE A N 1
ATOM 714 C 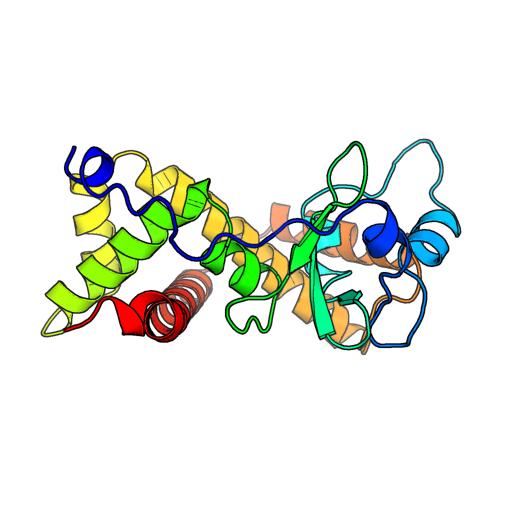CA . PHE A 1 88 ? -1.761 2.048 1.371 1.00 93.94 88 PHE A CA 1
ATOM 715 C C . PHE A 1 88 ? -2.703 1.005 1.978 1.00 93.94 88 PHE A C 1
ATOM 717 O O . PHE A 1 88 ? -2.617 0.739 3.176 1.00 93.94 88 PHE A O 1
ATOM 724 N N . ASP A 1 89 ? -3.564 0.382 1.165 1.00 95.00 89 ASP A N 1
ATOM 725 C CA . ASP A 1 89 ? -4.486 -0.644 1.656 1.00 95.00 89 ASP A CA 1
ATOM 726 C C . ASP A 1 89 ? -3.726 -1.819 2.268 1.00 95.00 89 ASP A C 1
ATOM 728 O O . ASP A 1 89 ? -4.107 -2.324 3.325 1.00 95.00 89 ASP A O 1
ATOM 732 N N . PHE A 1 90 ? -2.646 -2.253 1.612 1.00 92.88 90 PHE A N 1
ATOM 733 C CA . PHE A 1 90 ? -1.789 -3.314 2.122 1.00 92.88 90 PHE A CA 1
ATOM 734 C C . PHE A 1 90 ? -1.155 -2.914 3.458 1.00 92.88 90 PHE A C 1
ATOM 736 O O . PHE A 1 90 ? -1.287 -3.654 4.432 1.00 92.88 90 PHE A O 1
ATOM 743 N N . PHE A 1 91 ? -0.534 -1.736 3.531 1.00 91.50 91 PHE A N 1
ATOM 744 C CA . PHE A 1 91 ? 0.139 -1.231 4.726 1.00 91.50 91 PHE A CA 1
ATOM 745 C C . PHE A 1 91 ? -0.824 -1.108 5.910 1.00 91.50 91 PHE A C 1
ATOM 747 O O . PHE A 1 91 ? -0.571 -1.665 6.975 1.00 91.50 91 PHE A O 1
ATOM 754 N N . VAL A 1 92 ? -1.981 -0.472 5.714 1.00 92.81 92 VAL A N 1
ATOM 755 C CA . VAL A 1 92 ? -3.024 -0.351 6.742 1.00 92.81 92 VAL A CA 1
ATOM 756 C C . VAL A 1 92 ? -3.479 -1.717 7.237 1.00 92.81 92 VAL A C 1
ATOM 758 O O . VAL A 1 92 ? -3.694 -1.902 8.434 1.00 92.81 92 VAL A O 1
ATOM 761 N N . GLN A 1 93 ? -3.639 -2.681 6.331 1.00 90.06 93 GLN A N 1
ATOM 762 C CA . GLN A 1 93 ? -4.113 -4.010 6.686 1.00 90.06 93 GLN A CA 1
ATOM 763 C C . GLN A 1 93 ? -3.023 -4.905 7.277 1.00 90.06 93 GLN A C 1
ATOM 765 O O . GLN A 1 93 ? -3.378 -5.844 7.970 1.00 90.06 93 GLN A O 1
ATOM 770 N N . HIS A 1 94 ? -1.729 -4.666 7.063 1.00 86.50 94 HIS A N 1
ATOM 771 C CA . HIS A 1 94 ? -0.707 -5.660 7.426 1.00 86.50 94 HIS A CA 1
ATOM 772 C C . HIS A 1 94 ? 0.444 -5.127 8.291 1.00 86.50 94 HIS A C 1
ATOM 774 O O . HIS A 1 94 ? 1.048 -5.921 9.011 1.00 86.50 94 HIS A O 1
ATOM 780 N N . ALA A 1 95 ? 0.716 -3.817 8.310 1.00 85.81 95 ALA A N 1
ATOM 781 C CA . ALA A 1 95 ? 1.808 -3.239 9.096 1.00 85.81 95 ALA A CA 1
ATOM 782 C C . ALA A 1 95 ? 1.523 -3.319 10.603 1.00 85.81 95 ALA A C 1
ATOM 784 O O . ALA A 1 95 ? 0.502 -2.808 11.077 1.00 85.81 95 ALA A O 1
ATOM 785 N N . GLU A 1 96 ? 2.419 -3.981 11.343 1.00 82.56 96 GLU A N 1
ATOM 786 C CA . GLU A 1 96 ? 2.257 -4.318 12.765 1.00 82.56 96 GLU A CA 1
ATOM 787 C C . GLU A 1 96 ? 2.051 -3.081 13.648 1.00 82.56 96 GLU A C 1
ATOM 789 O O . GLU A 1 96 ? 1.222 -3.092 14.559 1.00 82.56 96 GLU A O 1
ATOM 794 N N . ASP A 1 97 ? 2.763 -1.996 13.359 1.00 81.56 97 ASP A N 1
ATOM 795 C CA . ASP A 1 97 ? 2.728 -0.755 14.126 1.00 81.56 97 ASP A CA 1
ATOM 796 C C . ASP A 1 97 ? 1.422 0.033 13.940 1.00 81.56 97 ASP A C 1
ATOM 798 O O . ASP A 1 97 ? 0.973 0.697 14.880 1.00 81.56 97 ASP A O 1
ATOM 802 N N . ILE A 1 98 ? 0.781 -0.082 12.773 1.00 86.19 98 ILE A N 1
ATOM 803 C CA . ILE A 1 98 ? -0.500 0.564 12.452 1.00 86.19 98 ILE A CA 1
ATOM 804 C C . ILE A 1 98 ? -1.705 -0.226 12.969 1.00 86.19 98 ILE A C 1
ATOM 806 O O . ILE A 1 98 ? -2.720 0.384 13.325 1.00 86.19 98 ILE A O 1
ATOM 810 N N . GLN A 1 99 ? -1.618 -1.559 13.060 1.00 85.88 99 GLN A N 1
ATOM 811 C CA . GLN A 1 99 ? -2.765 -2.411 13.417 1.00 85.88 99 GLN A CA 1
ATOM 812 C C . GLN A 1 99 ? -3.524 -1.984 14.681 1.00 85.88 99 GLN A C 1
ATOM 814 O O . GLN A 1 99 ? -4.759 -1.938 14.636 1.00 85.88 99 GLN A O 1
ATOM 819 N N . PRO A 1 100 ? -2.859 -1.635 15.802 1.00 84.94 100 PRO A N 1
ATOM 820 C CA . PRO A 1 100 ? -3.563 -1.238 17.016 1.00 84.94 100 PRO A CA 1
ATOM 821 C C . PRO A 1 100 ? -4.400 0.027 16.818 1.00 84.94 100 PRO A C 1
ATOM 823 O O . PRO A 1 100 ? -5.528 0.110 17.306 1.00 84.94 100 PRO A O 1
ATOM 826 N N . PHE A 1 101 ? -3.863 1.011 16.088 1.00 88.88 101 PHE A N 1
ATOM 827 C CA . PHE A 1 101 ? -4.596 2.230 15.763 1.00 88.88 101 PHE A CA 1
ATOM 828 C C . PHE A 1 101 ? -5.756 1.937 14.814 1.00 88.88 101 PHE A C 1
ATOM 830 O O . PHE A 1 101 ? -6.867 2.415 15.043 1.00 88.88 101 PHE A O 1
ATOM 837 N N . PHE A 1 102 ? -5.519 1.123 13.786 1.00 91.44 102 PHE A N 1
ATOM 838 C CA . PHE A 1 102 ? -6.529 0.797 12.791 1.00 91.44 102 PHE A CA 1
ATOM 839 C C . PHE A 1 102 ? -7.752 0.098 13.403 1.00 91.44 102 PHE A C 1
ATOM 841 O O . PHE A 1 102 ? -8.894 0.498 13.164 1.00 91.44 102 PHE A O 1
ATOM 848 N N . TYR A 1 103 ? -7.519 -0.889 14.267 1.00 89.56 103 TYR A N 1
ATOM 849 C CA . TYR A 1 103 ? -8.585 -1.565 15.000 1.00 89.56 103 TYR A CA 1
ATOM 850 C C . TYR A 1 103 ? -9.339 -0.615 15.939 1.00 89.56 103 TYR A C 1
ATOM 852 O O . TYR A 1 103 ? -10.572 -0.600 15.950 1.00 89.56 103 TYR A O 1
ATOM 860 N N . LEU A 1 104 ? -8.614 0.231 16.684 1.00 89.88 104 LEU A N 1
ATOM 861 C CA . LEU A 1 104 ? -9.221 1.234 17.560 1.00 89.88 104 LEU A CA 1
ATOM 862 C C . LEU A 1 104 ? -10.099 2.213 16.768 1.00 89.88 104 LEU A C 1
ATOM 864 O O . LEU A 1 104 ? -11.202 2.540 17.213 1.00 89.88 104 LEU A O 1
ATOM 868 N N . PHE A 1 105 ? -9.643 2.644 15.588 1.00 91.81 105 PHE A N 1
ATOM 869 C CA . PHE A 1 105 ? -10.419 3.476 14.674 1.00 91.81 105 PHE A CA 1
ATOM 870 C C . PHE A 1 105 ? -11.717 2.794 14.253 1.00 91.81 105 PHE A C 1
ATOM 872 O O . PHE A 1 105 ? -12.796 3.348 14.481 1.00 91.81 105 PHE A O 1
ATOM 879 N N . TYR A 1 106 ? -11.616 1.578 13.714 1.00 91.81 106 TYR A N 1
ATOM 880 C CA . TYR A 1 106 ? -12.763 0.808 13.248 1.00 91.81 106 TYR A CA 1
ATOM 881 C C . TYR A 1 106 ? -13.794 0.589 14.364 1.00 91.81 106 TYR A C 1
ATOM 883 O O . TYR A 1 106 ? -14.960 0.958 14.215 1.00 91.81 106 TYR A O 1
ATOM 891 N N . GLN A 1 107 ? -13.367 0.077 15.522 1.00 90.50 107 GLN A N 1
ATOM 892 C CA . GLN A 1 107 ? -14.267 -0.179 16.647 1.00 90.50 107 GLN A CA 1
ATOM 893 C C . GLN A 1 107 ? -14.927 1.085 17.190 1.00 90.50 107 GLN A C 1
ATOM 895 O O . GLN A 1 107 ? -16.111 1.071 17.530 1.00 90.50 107 GLN A O 1
ATOM 900 N N . THR A 1 108 ? -14.166 2.173 17.317 1.00 90.81 108 THR A N 1
ATOM 901 C CA . THR A 1 108 ? -14.712 3.433 17.830 1.00 90.81 108 THR A CA 1
ATOM 902 C C . THR A 1 108 ? -15.755 3.983 16.867 1.00 90.81 108 THR A C 1
ATOM 904 O O . THR A 1 108 ? -16.811 4.430 17.308 1.00 90.81 108 THR A O 1
ATOM 907 N N . HIS A 1 109 ? -15.505 3.890 15.559 1.00 91.06 109 HIS A N 1
ATOM 908 C CA . HIS A 1 109 ? -16.474 4.309 14.555 1.00 91.06 109 HIS A CA 1
ATOM 909 C C . HIS A 1 109 ? -17.756 3.468 14.613 1.00 91.06 109 HIS A C 1
ATOM 911 O O . HIS A 1 109 ? -18.845 4.031 14.681 1.00 91.06 109 HIS A O 1
ATOM 917 N N . GLN A 1 110 ? -17.637 2.137 14.686 1.00 88.44 110 GLN A N 1
ATOM 918 C CA . GLN A 1 110 ? -18.778 1.219 14.828 1.00 88.44 110 GLN A CA 1
ATOM 919 C C . GLN A 1 110 ? -19.610 1.498 16.090 1.00 88.44 110 GLN A C 1
ATOM 921 O O . GLN A 1 110 ? -20.835 1.481 16.045 1.00 88.44 110 GLN A O 1
ATOM 926 N N . LYS A 1 111 ? -18.976 1.838 17.218 1.00 87.88 111 LYS A N 1
ATOM 927 C CA . LYS A 1 111 ? -19.694 2.206 18.455 1.00 87.88 111 LYS A CA 1
ATOM 928 C C . LYS A 1 111 ? -20.431 3.542 18.348 1.00 87.88 111 LYS A C 1
ATOM 930 O O . LYS A 1 111 ? -21.443 3.740 19.011 1.00 87.88 111 LYS A O 1
ATOM 935 N N . LEU A 1 112 ? -19.914 4.475 17.550 1.00 85.56 112 LEU A N 1
ATOM 936 C CA . LEU A 1 112 ? -20.488 5.810 17.374 1.00 85.56 112 LEU A CA 1
ATOM 937 C C . LEU A 1 112 ? -21.470 5.895 16.192 1.00 85.56 112 LEU A C 1
ATOM 939 O O . LEU A 1 112 ? -22.078 6.950 16.007 1.00 85.56 112 LEU A O 1
ATOM 943 N N . HIS A 1 113 ? -21.633 4.820 15.413 1.00 69.69 113 HIS A N 1
ATOM 944 C CA . HIS A 1 113 ? -22.270 4.781 14.087 1.00 69.69 113 HIS A CA 1
ATOM 945 C C . HIS A 1 113 ? -23.729 5.275 14.044 1.00 69.69 113 HIS A C 1
ATOM 947 O O . HIS A 1 113 ? -24.218 5.642 12.980 1.00 69.69 113 HIS A O 1
ATOM 953 N N . GLU A 1 114 ? -24.418 5.368 15.184 1.00 56.44 114 GLU A N 1
ATOM 954 C CA . GLU A 1 114 ? -25.766 5.950 15.254 1.00 56.44 114 GLU A CA 1
ATOM 955 C C . GLU A 1 114 ? -25.769 7.497 15.215 1.00 56.44 114 GLU A C 1
ATOM 957 O O . GLU A 1 114 ? -26.797 8.099 14.915 1.00 56.44 114 GLU A O 1
ATOM 962 N N . THR A 1 115 ? -24.640 8.181 15.485 1.00 52.53 115 THR A N 1
ATOM 963 C CA . THR A 1 115 ? -24.569 9.667 15.539 1.00 52.53 115 THR A CA 1
ATOM 964 C C . THR A 1 115 ? -23.199 10.298 15.198 1.00 52.53 115 THR A C 1
ATOM 966 O O . THR A 1 115 ? -23.021 11.518 15.320 1.00 52.53 115 THR A O 1
ATOM 969 N N . GLY A 1 116 ? -22.183 9.507 14.848 1.00 57.78 116 GLY A N 1
ATOM 970 C CA . GLY A 1 116 ? -20.781 9.933 14.833 1.00 57.78 116 GLY A CA 1
ATOM 971 C C . GLY A 1 116 ? -20.226 10.291 13.457 1.00 57.78 116 GLY A C 1
ATOM 972 O O . GLY A 1 116 ? -20.025 9.418 12.624 1.00 57.78 116 GLY A O 1
ATOM 973 N N . SER A 1 117 ? -19.857 11.557 13.242 1.00 84.50 117 SER A N 1
ATOM 974 C CA . SER A 1 117 ? -18.950 11.923 12.145 1.00 84.50 117 SER A CA 1
ATOM 975 C C . SER A 1 117 ? -17.527 11.399 12.404 1.00 84.50 117 SER A C 1
ATOM 977 O O . SER A 1 117 ? -17.142 11.166 13.558 1.00 84.50 117 SER A O 1
ATOM 979 N N . PHE A 1 118 ? -16.700 1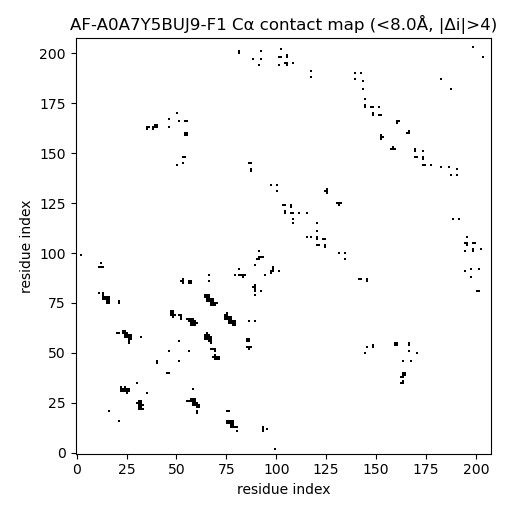1.277 11.358 1.00 89.19 118 PHE A N 1
ATOM 980 C CA . PHE A 1 118 ? -15.281 10.918 11.509 1.00 89.19 118 PHE A CA 1
ATOM 981 C C . PHE A 1 118 ? -14.546 11.817 12.510 1.00 89.19 118 PHE A C 1
ATOM 983 O O . PHE A 1 118 ? -13.769 11.331 13.326 1.00 89.19 118 PHE A O 1
ATOM 990 N N . PHE A 1 119 ? -14.872 13.110 12.538 1.00 87.56 119 PHE A N 1
ATOM 991 C CA . PHE A 1 119 ? -14.336 14.049 13.522 1.00 87.56 119 PHE A CA 1
ATOM 992 C C . PHE A 1 119 ? -14.571 13.592 14.972 1.00 87.56 119 PHE A C 1
ATOM 994 O O . PHE A 1 119 ? -13.644 13.593 15.780 1.00 87.56 119 PHE A O 1
ATOM 1001 N N . ARG A 1 120 ? -15.789 13.143 15.307 1.00 88.56 120 ARG A N 1
ATOM 1002 C CA . ARG A 1 120 ? -16.107 12.626 16.651 1.00 88.56 120 ARG A CA 1
ATOM 1003 C C . ARG A 1 120 ? -15.336 11.346 16.963 1.00 88.56 120 ARG A C 1
ATOM 1005 O O . ARG A 1 120 ? -14.870 11.191 18.088 1.00 88.56 120 ARG A O 1
ATOM 1012 N N . THR A 1 121 ? -15.172 10.480 15.965 1.00 90.88 121 THR A N 1
ATOM 1013 C CA . THR A 1 121 ? -14.383 9.243 16.079 1.00 90.88 121 THR A CA 1
ATOM 1014 C C . THR A 1 121 ? -12.934 9.568 16.437 1.00 90.88 121 THR A C 1
ATOM 1016 O O . THR A 1 121 ? -12.428 9.101 17.453 1.00 90.88 121 THR A O 1
ATOM 1019 N N . ILE A 1 122 ? -12.292 10.458 15.676 1.00 90.12 122 ILE A N 1
ATOM 1020 C CA . ILE A 1 122 ? -10.911 10.878 15.933 1.00 90.12 122 ILE A CA 1
ATOM 1021 C C . ILE A 1 122 ? -10.766 11.564 17.296 1.00 90.12 122 ILE A C 1
ATOM 1023 O O . ILE A 1 122 ? -9.822 11.275 18.029 1.00 90.12 122 ILE A O 1
ATOM 1027 N N . LEU A 1 123 ? -11.701 12.441 17.678 1.00 89.25 123 LEU A N 1
ATOM 1028 C CA . LEU A 1 123 ? -11.672 13.078 18.996 1.00 89.25 123 LEU A CA 1
ATOM 1029 C C . LEU A 1 123 ? -11.784 12.074 20.148 1.00 89.25 123 LEU A C 1
ATOM 1031 O O . LEU A 1 123 ? -11.131 12.267 21.172 1.00 89.25 123 LEU A O 1
ATOM 1035 N N . ALA A 1 124 ? -12.605 11.032 20.006 1.00 89.31 124 ALA A N 1
ATOM 1036 C CA . ALA A 1 124 ? -12.718 9.981 21.012 1.00 89.31 124 ALA A CA 1
ATOM 1037 C C . ALA A 1 124 ? -11.395 9.211 21.148 1.00 89.31 124 ALA A C 1
ATOM 1039 O O . ALA A 1 124 ? -10.865 9.100 22.250 1.00 89.31 124 ALA A O 1
ATOM 1040 N N . ILE A 1 125 ? -10.799 8.801 20.026 1.00 89.81 125 ILE A N 1
ATOM 1041 C CA . ILE A 1 125 ? -9.532 8.054 20.009 1.00 89.81 125 ILE A CA 1
ATOM 1042 C C . ILE A 1 125 ? -8.385 8.888 20.593 1.00 89.81 125 ILE A C 1
ATOM 1044 O O . ILE A 1 125 ? -7.629 8.389 21.424 1.00 89.81 125 ILE A O 1
ATOM 1048 N N . ARG A 1 126 ? -8.291 10.184 20.256 1.00 89.06 126 ARG A N 1
ATOM 1049 C CA . ARG A 1 126 ? -7.255 11.089 20.800 1.00 89.06 126 ARG A CA 1
ATOM 1050 C C . ARG A 1 126 ? -7.294 11.202 22.324 1.00 89.06 126 ARG A C 1
ATOM 1052 O O . ARG A 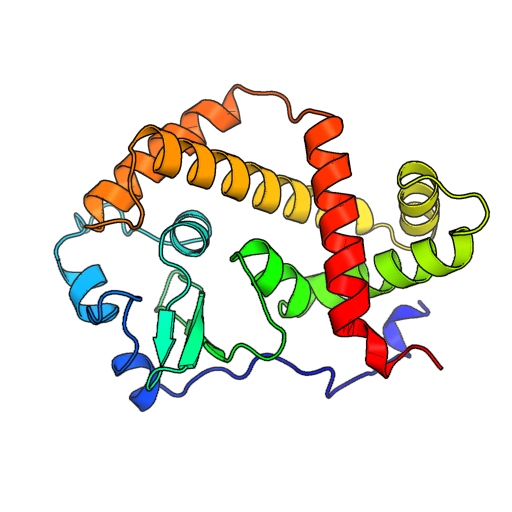1 126 ? -6.243 11.369 22.934 1.00 89.06 126 ARG A O 1
ATOM 1059 N N . LYS A 1 127 ? -8.474 11.105 22.947 1.00 86.06 127 LYS A N 1
ATOM 1060 C CA . LYS A 1 127 ? -8.601 11.132 24.416 1.00 86.06 127 LYS A CA 1
ATOM 1061 C C . LYS A 1 127 ? -8.028 9.878 25.077 1.00 86.06 127 LYS A C 1
ATOM 1063 O O . LYS A 1 127 ? -7.569 9.956 26.212 1.00 86.06 127 LYS A O 1
ATOM 1068 N N . GLU A 1 128 ? -8.066 8.744 24.385 1.00 82.50 128 GLU A N 1
ATOM 1069 C CA . GLU A 1 128 ? -7.669 7.437 24.921 1.00 82.50 128 GLU A CA 1
ATOM 1070 C C . GLU A 1 128 ? -6.250 7.024 24.508 1.00 82.50 128 GLU A C 1
ATOM 1072 O O . GLU A 1 128 ? -5.595 6.257 25.217 1.00 82.50 128 GLU A O 1
ATOM 1077 N N . ASN A 1 129 ? -5.757 7.542 23.381 1.00 82.00 129 ASN A N 1
ATOM 1078 C CA . ASN A 1 129 ? -4.462 7.195 22.817 1.00 82.00 129 ASN A CA 1
ATOM 1079 C C . ASN A 1 129 ? -3.698 8.451 22.345 1.00 82.00 129 ASN A C 1
ATOM 1081 O O . ASN A 1 129 ? -3.933 8.935 21.235 1.00 82.00 129 ASN A O 1
ATOM 1085 N N . PRO A 1 130 ? -2.736 8.964 23.135 1.00 78.06 130 PRO A N 1
ATOM 1086 C CA . PRO A 1 130 ? -1.921 10.121 22.756 1.00 78.06 130 PRO A CA 1
ATOM 1087 C C . PRO A 1 130 ? -1.096 9.932 21.471 1.00 78.06 130 PRO A C 1
ATOM 1089 O O . PRO A 1 130 ? -0.785 10.913 20.807 1.00 78.06 130 PRO A O 1
ATOM 1092 N N . ALA A 1 131 ? -0.783 8.691 21.071 1.00 83.56 131 ALA A N 1
ATOM 1093 C CA . ALA A 1 131 ? -0.052 8.410 19.829 1.00 83.56 131 ALA A CA 1
ATOM 1094 C C . ALA A 1 131 ? -0.909 8.587 18.558 1.00 83.56 131 ALA A C 1
ATOM 1096 O O . ALA A 1 131 ? -0.385 8.513 17.448 1.00 83.56 131 ALA A O 1
ATOM 1097 N N . THR A 1 132 ? -2.214 8.851 18.704 1.00 85.00 132 THR A N 1
ATOM 1098 C CA . THR A 1 132 ? -3.161 9.043 17.591 1.00 85.00 132 THR A CA 1
ATOM 1099 C C . THR A 1 132 ? -2.688 10.079 16.573 1.00 85.00 132 THR A C 1
ATOM 1101 O O . THR A 1 132 ? -2.883 9.879 15.380 1.00 85.00 132 THR A O 1
ATOM 1104 N N . GLU A 1 133 ? -2.062 11.174 17.014 1.00 86.00 133 GLU A N 1
ATOM 1105 C CA . GLU A 1 133 ? -1.555 12.199 16.091 1.00 86.00 133 GLU A CA 1
ATOM 1106 C C . GLU A 1 133 ? -0.483 11.659 15.151 1.00 86.00 133 GLU A C 1
ATOM 1108 O O . GLU A 1 133 ? -0.561 11.913 13.953 1.00 86.00 133 GLU A O 1
ATOM 1113 N N . LYS A 1 134 ? 0.471 10.879 15.673 1.00 88.62 134 LYS A N 1
ATOM 1114 C CA . LYS A 1 134 ? 1.521 10.268 14.855 1.00 88.62 134 LYS A CA 1
ATOM 1115 C C . LYS A 1 134 ? 0.911 9.325 13.820 1.00 88.62 134 LYS A C 1
ATOM 1117 O O . LYS A 1 134 ? 1.217 9.443 12.643 1.00 88.62 134 LYS A O 1
ATOM 1122 N N . TYR A 1 135 ? 0.008 8.438 14.243 1.00 90.19 135 TYR A N 1
ATOM 1123 C CA . TYR A 1 135 ? -0.638 7.495 13.327 1.00 90.19 135 TYR A CA 1
ATOM 1124 C C . TYR A 1 135 ? -1.434 8.191 12.227 1.00 90.19 135 TYR A C 1
ATOM 1126 O O . TYR A 1 135 ? -1.320 7.828 11.062 1.00 90.19 135 TYR A O 1
ATOM 1134 N N . LEU A 1 136 ? -2.221 9.208 12.582 1.00 89.56 136 LEU A N 1
ATOM 1135 C CA . LEU A 1 136 ? -2.969 9.983 11.598 1.00 89.56 136 LEU A CA 1
ATOM 1136 C C . LEU A 1 136 ? -2.043 10.718 10.638 1.00 89.56 136 LEU A C 1
ATOM 1138 O O . LEU A 1 136 ? -2.306 10.710 9.444 1.00 89.56 136 LEU A O 1
ATOM 1142 N N . HIS A 1 137 ? -0.969 11.324 11.137 1.00 88.69 137 HIS A N 1
ATOM 1143 C CA . HIS A 1 137 ? 0.021 11.988 10.299 1.00 88.69 137 HIS A CA 1
ATOM 1144 C C . HIS A 1 137 ? 0.669 11.013 9.303 1.00 88.69 137 HIS A C 1
ATOM 1146 O O . HIS A 1 137 ? 0.710 11.301 8.110 1.00 88.69 137 HIS A O 1
ATOM 1152 N N . ASP A 1 138 ? 1.100 9.839 9.767 1.00 88.88 138 ASP A N 1
ATOM 1153 C CA . ASP A 1 138 ? 1.731 8.823 8.920 1.00 88.88 138 ASP A CA 1
ATOM 1154 C C . ASP A 1 138 ? 0.756 8.306 7.842 1.00 88.88 138 ASP A C 1
ATOM 1156 O O . ASP A 1 138 ? 1.114 8.223 6.665 1.00 88.88 138 ASP A O 1
ATOM 1160 N N . LEU A 1 139 ? -0.505 8.047 8.212 1.00 92.44 139 LEU A N 1
ATOM 1161 C CA . LEU A 1 139 ? -1.554 7.621 7.277 1.00 92.44 139 LEU A CA 1
ATOM 1162 C C . LEU A 1 139 ? -1.917 8.710 6.263 1.00 92.44 139 LEU A C 1
ATOM 1164 O O . LEU A 1 139 ? -2.045 8.411 5.078 1.00 92.44 139 LEU A O 1
ATOM 1168 N N . ILE A 1 140 ? -2.044 9.966 6.704 1.00 91.75 140 ILE A N 1
ATOM 1169 C CA . ILE A 1 140 ? -2.335 11.107 5.824 1.00 91.75 140 ILE A CA 1
ATOM 1170 C C . ILE A 1 140 ? -1.210 11.288 4.810 1.00 91.75 140 ILE A C 1
ATOM 1172 O O . ILE A 1 140 ? -1.490 11.464 3.625 1.00 91.75 140 ILE A O 1
ATOM 1176 N N . ASN A 1 141 ? 0.048 11.217 5.246 1.00 88.44 141 ASN A N 1
ATOM 1177 C CA . ASN A 1 141 ? 1.193 11.352 4.352 1.00 88.44 141 ASN A CA 1
ATOM 1178 C C . ASN A 1 141 ? 1.233 10.219 3.327 1.00 88.44 141 ASN A C 1
ATOM 1180 O O . ASN A 1 141 ? 1.413 10.481 2.140 1.00 88.44 141 ASN A O 1
ATOM 1184 N N . MET A 1 142 ? 1.012 8.976 3.762 1.00 90.94 142 MET A N 1
ATOM 1185 C CA . MET A 1 142 ? 1.000 7.822 2.864 1.00 90.94 142 MET A CA 1
ATOM 1186 C C . MET A 1 142 ? -0.151 7.892 1.851 1.00 90.94 142 MET A C 1
ATOM 1188 O O . MET A 1 142 ? 0.059 7.650 0.664 1.00 90.94 142 MET A O 1
ATOM 1192 N N . TRP A 1 143 ? -1.354 8.263 2.295 1.00 93.06 143 TRP A N 1
ATOM 1193 C CA . TRP A 1 143 ? -2.513 8.440 1.419 1.00 93.06 143 TRP A CA 1
ATOM 1194 C C . TRP A 1 143 ? -2.298 9.568 0.408 1.00 93.06 143 TRP A C 1
ATOM 1196 O O . TRP A 1 143 ? -2.486 9.380 -0.790 1.00 93.06 143 TRP A O 1
ATOM 1206 N N . THR A 1 144 ? -1.843 10.730 0.881 1.00 90.88 144 THR A N 1
ATOM 1207 C CA . THR A 1 144 ? -1.594 11.906 0.034 1.00 90.88 144 THR A CA 1
ATOM 1208 C C . THR A 1 144 ? -0.528 11.606 -1.017 1.00 90.88 144 THR A C 1
ATOM 1210 O O . THR A 1 144 ? -0.711 11.924 -2.192 1.00 90.88 144 THR A O 1
ATOM 1213 N N . LEU A 1 145 ? 0.564 10.948 -0.617 1.00 89.81 145 LEU A N 1
ATOM 1214 C CA . LEU A 1 145 ? 1.616 10.523 -1.534 1.00 89.81 145 LEU A CA 1
ATOM 1215 C C . LEU A 1 145 ? 1.087 9.533 -2.577 1.00 89.81 145 LEU A C 1
ATOM 1217 O O . LEU A 1 145 ? 1.354 9.705 -3.766 1.00 89.81 145 LEU A O 1
ATOM 1221 N N . GLN A 1 146 ? 0.309 8.532 -2.157 1.00 91.88 146 GLN A N 1
ATOM 1222 C CA . GLN A 1 146 ? -0.300 7.566 -3.067 1.00 91.88 146 GLN A CA 1
ATOM 1223 C C . GLN A 1 146 ? -1.187 8.245 -4.114 1.00 91.88 146 GLN A C 1
ATOM 1225 O O . GLN A 1 146 ? -0.995 8.015 -5.306 1.00 91.88 146 GLN A O 1
ATOM 1230 N N . GLU A 1 147 ? -2.134 9.080 -3.684 1.00 91.31 147 GLU A N 1
ATOM 1231 C CA . GLU A 1 147 ? -3.056 9.782 -4.581 1.00 91.31 147 GLU A CA 1
ATOM 1232 C C . GLU A 1 147 ? -2.289 10.659 -5.575 1.00 91.31 147 GLU A C 1
ATOM 1234 O O . GLU A 1 147 ? -2.566 10.666 -6.777 1.00 91.31 147 GLU A O 1
ATOM 1239 N N . ALA A 1 148 ? -1.274 11.380 -5.098 1.00 91.12 148 ALA A N 1
ATOM 1240 C CA . ALA A 1 148 ? -0.469 12.248 -5.940 1.00 91.12 148 ALA A CA 1
ATOM 1241 C C . ALA A 1 148 ? 0.343 11.465 -6.988 1.00 91.12 148 ALA A C 1
ATOM 1243 O O . ALA A 1 148 ? 0.396 11.889 -8.147 1.00 91.12 148 ALA A O 1
ATOM 1244 N N . LEU A 1 149 ? 0.923 10.317 -6.616 1.00 92.12 149 LEU A N 1
ATOM 1245 C CA . LEU A 1 149 ? 1.642 9.428 -7.536 1.00 92.12 149 LEU A CA 1
ATOM 1246 C C . LEU A 1 149 ? 0.700 8.768 -8.546 1.00 92.12 149 LEU A C 1
ATOM 1248 O O . LEU A 1 149 ? 1.013 8.729 -9.735 1.00 92.12 149 LEU A O 1
ATOM 1252 N N . GLN A 1 150 ? -0.473 8.300 -8.117 1.00 91.12 150 GLN A N 1
ATOM 1253 C CA . GLN A 1 150 ? -1.475 7.722 -9.016 1.00 91.12 150 GLN A CA 1
ATOM 1254 C C . GLN A 1 150 ? -1.993 8.751 -10.024 1.00 91.12 150 GLN A C 1
ATOM 1256 O O . GLN A 1 150 ? -2.122 8.445 -11.213 1.00 91.12 150 GLN A O 1
ATOM 1261 N N . ASN A 1 151 ? -2.236 9.987 -9.582 1.00 92.31 151 ASN A N 1
ATOM 1262 C CA . ASN A 1 151 ? -2.633 11.082 -10.461 1.00 92.31 151 ASN A CA 1
ATOM 1263 C C . ASN A 1 151 ? -1.535 11.434 -11.471 1.00 92.31 151 ASN A C 1
ATOM 1265 O O . ASN A 1 151 ? -1.840 11.632 -12.647 1.00 92.31 151 ASN A O 1
ATOM 1269 N N . GLU A 1 152 ? -0.269 11.448 -11.050 1.00 94.69 152 GLU A N 1
ATOM 1270 C CA . GLU A 1 152 ? 0.870 11.684 -11.943 1.00 94.69 152 GLU A CA 1
ATOM 1271 C C . GLU A 1 152 ? 1.013 10.566 -12.990 1.00 94.69 152 GLU A C 1
ATOM 1273 O O . GLU A 1 152 ? 1.092 10.835 -14.191 1.00 94.69 152 GLU A O 1
ATOM 1278 N N . MET A 1 153 ? 0.951 9.301 -12.563 1.00 93.31 153 MET A N 1
ATOM 1279 C CA . MET A 1 153 ? 0.964 8.135 -13.456 1.00 93.31 153 MET A CA 1
ATOM 1280 C C . MET A 1 153 ? -0.182 8.194 -14.474 1.00 93.31 153 MET A C 1
ATOM 1282 O O . MET A 1 153 ? 0.030 8.021 -15.679 1.00 93.31 153 MET A O 1
ATOM 1286 N N . LYS A 1 154 ? -1.395 8.520 -14.013 1.00 93.75 154 LYS A N 1
ATOM 1287 C CA . LYS A 1 154 ? -2.584 8.676 -14.860 1.00 93.75 154 LYS A CA 1
ATOM 1288 C C . LYS A 1 154 ? -2.436 9.826 -15.855 1.00 93.75 154 LYS A C 1
ATOM 1290 O O . LYS A 1 154 ? -2.778 9.651 -17.026 1.00 93.75 154 LYS A O 1
ATOM 1295 N N . ALA A 1 155 ? -1.907 10.974 -15.430 1.00 94.94 155 ALA A N 1
ATOM 1296 C CA . ALA A 1 155 ? -1.654 12.122 -16.301 1.00 94.94 155 ALA A CA 1
ATOM 1297 C C . ALA A 1 155 ? -0.662 11.771 -17.422 1.00 94.94 155 ALA A C 1
ATOM 1299 O O . ALA A 1 155 ? -0.874 12.140 -18.579 1.00 94.94 155 ALA A O 1
ATOM 1300 N N . ARG A 1 156 ? 0.359 10.968 -17.102 1.00 95.25 156 ARG A N 1
ATOM 1301 C CA . ARG A 1 156 ? 1.337 10.432 -18.063 1.00 95.25 156 ARG A CA 1
ATOM 1302 C C . ARG A 1 156 ? 0.825 9.235 -18.872 1.00 95.25 156 ARG A C 1
ATOM 1304 O O . ARG A 1 156 ? 1.525 8.773 -19.768 1.00 95.25 156 ARG A O 1
ATOM 1311 N N . ARG A 1 157 ? -0.394 8.751 -18.597 1.00 95.00 157 ARG A N 1
ATOM 1312 C CA . ARG A 1 157 ? -1.002 7.547 -19.199 1.00 95.00 157 ARG A CA 1
ATOM 1313 C C . ARG A 1 157 ? -0.127 6.302 -19.038 1.00 95.00 157 ARG A C 1
ATOM 1315 O O . ARG A 1 157 ? -0.064 5.460 -19.931 1.00 95.00 157 ARG A O 1
ATOM 1322 N N . LEU A 1 158 ? 0.546 6.203 -17.898 1.00 91.12 158 LEU A N 1
ATOM 1323 C CA . LEU A 1 158 ? 1.388 5.071 -17.555 1.00 91.12 158 LEU A CA 1
ATOM 1324 C C . LEU A 1 158 ? 0.564 4.084 -16.722 1.00 91.12 158 LEU A C 1
ATOM 1326 O O . LEU A 1 158 ? 0.164 4.428 -15.611 1.00 91.12 158 LEU A O 1
ATOM 1330 N N . PRO A 1 159 ? 0.296 2.865 -17.225 1.00 86.75 159 PRO A N 1
ATOM 1331 C CA . PRO A 1 159 ? -0.308 1.817 -16.407 1.00 86.75 159 PRO A CA 1
ATOM 1332 C C . PRO A 1 159 ? 0.695 1.241 -15.397 1.00 86.75 159 PRO A C 1
ATOM 1334 O O . PRO A 1 159 ? 0.290 0.686 -14.383 1.00 86.75 159 PRO A O 1
ATOM 1337 N N . TRP A 1 160 ? 1.994 1.363 -15.691 1.00 87.62 160 TRP A N 1
ATOM 1338 C CA . TRP A 1 160 ? 3.096 0.858 -14.882 1.00 87.62 160 TRP A CA 1
ATOM 1339 C C . TRP A 1 160 ? 4.401 1.596 -15.202 1.00 87.62 160 TRP A C 1
ATOM 1341 O O . TRP A 1 160 ? 4.584 2.066 -16.332 1.00 87.62 160 TRP A O 1
ATOM 1351 N N . VAL A 1 161 ? 5.314 1.673 -14.232 1.00 89.50 161 VAL A N 1
ATOM 1352 C CA . VAL A 1 161 ? 6.637 2.285 -14.405 1.00 89.50 161 VAL A CA 1
ATOM 1353 C C . VAL A 1 161 ? 7.580 1.346 -15.165 1.00 89.50 161 VAL A C 1
ATOM 1355 O O . VAL A 1 161 ? 7.762 0.197 -14.791 1.00 89.50 161 VAL A O 1
ATOM 1358 N N . GLN A 1 162 ? 8.221 1.842 -16.219 1.00 88.31 162 GLN A N 1
ATOM 1359 C CA . GLN A 1 162 ? 9.009 1.032 -17.158 1.00 88.31 162 GLN A CA 1
ATOM 1360 C C . GLN A 1 162 ? 10.508 0.959 -16.821 1.00 88.31 162 GLN A C 1
ATOM 1362 O O . GLN A 1 162 ? 11.235 0.141 -17.384 1.00 88.31 162 GLN A O 1
ATOM 1367 N N . SER A 1 163 ? 11.003 1.828 -15.936 1.00 86.50 163 SER A N 1
ATOM 1368 C CA . SER A 1 163 ? 12.402 1.815 -15.502 1.00 86.50 163 SER A CA 1
ATOM 1369 C C . SER A 1 163 ? 12.594 2.457 -14.123 1.00 86.50 163 SER A C 1
ATOM 1371 O O . SER A 1 163 ? 11.789 3.308 -13.729 1.00 86.50 163 SER A O 1
ATOM 1373 N N . PRO A 1 164 ? 13.683 2.125 -13.403 1.00 84.81 164 PRO A N 1
ATOM 1374 C CA . PRO A 1 164 ? 14.042 2.813 -12.164 1.00 84.81 164 PRO A CA 1
ATOM 1375 C C . PRO A 1 164 ? 14.164 4.336 -12.342 1.00 84.81 164 PRO A C 1
ATOM 1377 O O . PRO A 1 164 ? 13.616 5.094 -11.546 1.00 84.81 164 PRO A O 1
ATOM 1380 N N . ASP A 1 165 ? 14.792 4.799 -13.427 1.00 85.12 165 ASP A N 1
ATOM 1381 C CA . ASP A 1 165 ? 14.924 6.234 -13.726 1.00 85.12 165 ASP A CA 1
ATOM 1382 C C . ASP A 1 165 ? 13.561 6.928 -13.876 1.00 85.12 165 ASP A C 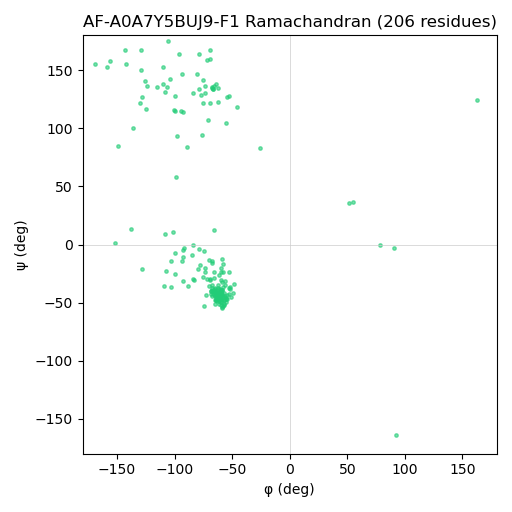1
ATOM 1384 O O . ASP A 1 165 ? 13.373 8.036 -13.371 1.00 85.12 165 ASP A O 1
ATOM 1388 N N . GLN A 1 166 ? 12.584 6.268 -14.511 1.00 89.06 166 GLN A N 1
ATOM 1389 C CA . GLN A 1 166 ? 11.223 6.792 -14.616 1.00 89.06 166 GLN A CA 1
ATOM 1390 C C . GLN A 1 166 ? 10.521 6.811 -13.250 1.00 89.06 166 GLN A C 1
ATOM 1392 O O . GLN A 1 166 ? 9.839 7.787 -12.939 1.00 89.06 166 GLN A O 1
ATOM 1397 N N . ALA A 1 167 ? 10.710 5.778 -12.416 1.00 88.94 167 ALA A N 1
ATOM 1398 C CA . ALA A 1 167 ? 10.188 5.758 -11.044 1.00 88.94 167 ALA A CA 1
ATOM 1399 C C . ALA A 1 167 ? 10.703 6.971 -10.262 1.00 88.94 167 ALA A C 1
ATOM 1401 O O . ALA A 1 167 ? 9.939 7.681 -9.608 1.00 88.94 167 ALA A O 1
ATOM 1402 N N . ARG A 1 168 ? 12.007 7.235 -10.397 1.00 85.88 168 ARG A N 1
ATOM 1403 C CA . ARG A 1 168 ? 12.705 8.359 -9.777 1.00 85.88 168 ARG A CA 1
ATOM 1404 C C . ARG A 1 168 ? 12.120 9.694 -10.201 1.00 85.88 168 ARG A C 1
ATOM 1406 O O . ARG A 1 168 ? 11.774 10.511 -9.355 1.00 85.88 168 ARG A O 1
ATOM 1413 N N . GLU A 1 169 ? 12.024 9.913 -11.507 1.00 88.94 169 GLU A N 1
ATOM 1414 C CA . GLU A 1 169 ? 11.522 11.159 -12.080 1.00 88.94 169 GLU A CA 1
ATOM 1415 C C . GLU A 1 169 ? 10.104 11.471 -11.588 1.00 88.94 169 GLU A C 1
ATOM 1417 O O . GLU A 1 169 ? 9.830 12.583 -11.135 1.00 88.94 169 GLU A O 1
ATOM 1422 N N . ILE A 1 170 ? 9.219 10.473 -11.629 1.00 91.88 170 ILE A N 1
ATOM 1423 C CA . ILE A 1 170 ? 7.829 10.606 -11.185 1.00 91.88 170 ILE A CA 1
ATOM 1424 C C . ILE A 1 170 ? 7.773 10.906 -9.688 1.00 91.88 170 ILE A C 1
ATOM 1426 O O . ILE A 1 170 ? 7.073 11.833 -9.278 1.00 91.88 170 ILE A O 1
ATOM 1430 N N . PHE A 1 171 ? 8.536 10.168 -8.879 1.00 89.62 171 PHE A N 1
ATOM 1431 C CA . PHE A 1 171 ? 8.563 10.373 -7.437 1.00 89.62 171 PHE A CA 1
ATOM 1432 C C . PHE A 1 171 ? 9.017 11.786 -7.062 1.00 89.62 171 PHE A C 1
ATOM 1434 O O . PHE A 1 171 ? 8.322 12.452 -6.301 1.00 89.62 171 PHE A O 1
ATOM 1441 N N . PHE A 1 172 ? 10.132 12.273 -7.617 1.00 87.12 172 PHE A N 1
ATOM 1442 C CA . PHE A 1 172 ? 10.624 13.617 -7.298 1.00 87.12 172 PHE A CA 1
ATOM 1443 C C . PHE A 1 172 ? 9.682 14.714 -7.783 1.00 87.12 172 PHE A C 1
ATOM 1445 O O . PHE A 1 172 ? 9.432 15.653 -7.034 1.00 87.12 172 PHE A O 1
ATOM 1452 N N . THR A 1 173 ? 9.085 14.554 -8.969 1.00 89.00 173 THR A N 1
ATOM 1453 C CA . THR A 1 173 ? 8.076 15.497 -9.479 1.00 89.00 173 THR A CA 1
ATOM 1454 C C . THR A 1 173 ? 6.916 15.647 -8.488 1.00 89.00 173 THR A C 1
ATOM 1456 O O . THR A 1 173 ? 6.461 16.754 -8.202 1.00 89.00 173 THR A O 1
ATOM 1459 N N . VAL A 1 174 ? 6.435 14.530 -7.935 1.00 90.19 174 VAL A N 1
ATOM 1460 C CA . VAL A 1 174 ? 5.349 14.538 -6.948 1.00 90.19 174 VAL A CA 1
ATOM 1461 C C . VAL A 1 174 ? 5.815 15.070 -5.597 1.00 90.19 174 VAL A C 1
ATOM 1463 O O . VAL A 1 174 ? 5.110 15.868 -4.985 1.00 90.19 174 VAL A O 1
ATOM 1466 N N . TYR A 1 175 ? 6.988 14.650 -5.130 1.00 85.38 175 TYR A N 1
ATOM 1467 C CA . TYR A 1 175 ? 7.522 15.048 -3.833 1.00 85.38 175 TYR A CA 1
ATOM 1468 C C . TYR A 1 175 ? 7.768 16.560 -3.749 1.00 85.38 175 TYR A C 1
ATOM 1470 O O . TYR A 1 175 ? 7.428 17.182 -2.745 1.00 85.38 175 TYR A O 1
ATOM 1478 N N . GLU A 1 176 ? 8.305 17.168 -4.810 1.00 84.00 176 GLU A N 1
ATOM 1479 C CA . GLU A 1 176 ? 8.488 18.621 -4.901 1.00 84.00 176 GLU A CA 1
ATOM 1480 C C . GLU A 1 176 ? 7.148 19.359 -4.801 1.00 84.00 176 GLU A C 1
ATOM 1482 O O . GLU A 1 176 ? 7.020 20.267 -3.984 1.00 84.00 176 GLU A O 1
ATOM 1487 N N . ARG A 1 177 ? 6.118 18.900 -5.526 1.00 84.44 177 ARG A N 1
ATOM 1488 C CA . ARG A 1 177 ? 4.767 19.486 -5.475 1.00 84.44 177 ARG A CA 1
ATOM 1489 C C . ARG A 1 177 ? 4.124 19.366 -4.091 1.00 84.44 177 ARG A C 1
ATOM 1491 O O . ARG A 1 177 ? 3.533 20.321 -3.600 1.00 84.44 177 ARG A O 1
ATOM 1498 N N . LEU A 1 178 ? 4.238 18.204 -3.445 1.00 84.19 178 LEU A N 1
ATOM 1499 C CA . LEU A 1 178 ? 3.628 17.970 -2.131 1.00 84.19 178 LEU A CA 1
ATOM 1500 C C . LEU A 1 178 ? 4.239 18.832 -1.023 1.00 84.19 178 LEU A C 1
ATOM 1502 O O . LEU A 1 178 ? 3.534 19.179 -0.080 1.00 84.19 178 LEU A O 1
ATOM 1506 N N . ASN A 1 179 ? 5.512 19.215 -1.137 1.00 72.69 179 ASN A N 1
ATOM 1507 C CA . ASN A 1 179 ? 6.133 20.138 -0.182 1.00 72.69 179 ASN A CA 1
ATOM 1508 C C . ASN A 1 179 ? 5.559 21.564 -0.261 1.00 72.69 179 ASN A C 1
ATOM 1510 O O . ASN A 1 179 ? 5.766 22.354 0.660 1.00 72.69 179 ASN A O 1
ATOM 1514 N N . GLU A 1 180 ? 4.844 21.900 -1.335 1.00 68.31 180 GLU A N 1
ATOM 1515 C CA . GLU A 1 180 ? 4.279 23.231 -1.576 1.00 68.31 180 GLU A CA 1
ATOM 1516 C C . GLU A 1 180 ? 2.765 23.301 -1.305 1.00 68.31 180 GLU A C 1
ATOM 1518 O O . GLU A 1 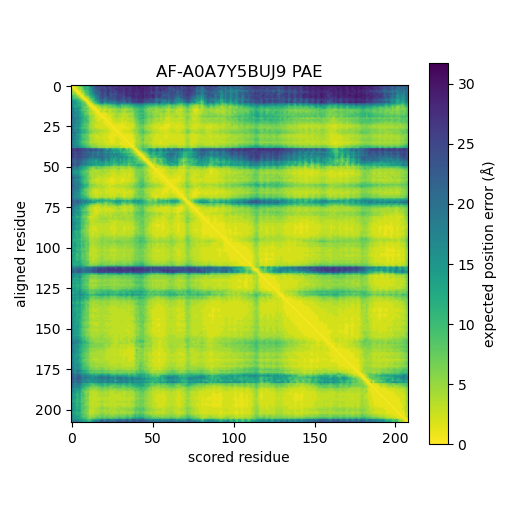180 ? 2.206 24.393 -1.173 1.00 68.31 180 GLU A O 1
ATOM 1523 N N . GLU A 1 181 ? 2.086 22.156 -1.185 1.00 68.69 181 GLU A N 1
ATOM 1524 C CA . GLU A 1 181 ? 0.626 22.073 -1.100 1.00 68.69 181 GLU A CA 1
ATOM 1525 C C . GLU A 1 181 ? 0.116 21.789 0.322 1.00 68.69 181 GLU A C 1
ATOM 1527 O O . GLU A 1 181 ? 0.674 21.009 1.092 1.00 68.69 181 GLU A O 1
ATOM 1532 N N . THR A 1 182 ? -1.012 22.412 0.682 1.00 70.25 182 THR A N 1
ATOM 1533 C CA . THR A 1 182 ? -1.724 22.092 1.929 1.00 70.25 182 THR A CA 1
ATOM 1534 C C . THR A 1 182 ? -2.632 20.885 1.716 1.00 70.25 182 THR A C 1
ATOM 1536 O O . THR A 1 182 ? -3.455 20.891 0.801 1.00 70.25 182 THR A O 1
ATOM 1539 N N . VAL A 1 183 ? -2.558 19.885 2.600 1.00 70.94 183 VAL A N 1
ATOM 1540 C CA . VAL A 1 183 ? -3.489 18.745 2.579 1.00 70.94 183 VAL A CA 1
ATOM 1541 C C . VAL A 1 183 ? -4.923 19.229 2.816 1.00 70.94 183 VAL A C 1
ATOM 1543 O O . VAL A 1 183 ? -5.228 19.857 3.834 1.00 70.94 183 VAL A O 1
ATOM 1546 N N . LEU A 1 184 ? -5.820 18.924 1.877 1.00 73.06 184 LEU A N 1
ATOM 1547 C CA . LEU A 1 184 ? -7.222 19.336 1.932 1.00 73.06 184 LEU A CA 1
ATOM 1548 C C . LEU A 1 184 ? -8.049 18.423 2.852 1.00 73.06 184 LEU A C 1
ATOM 1550 O O . LEU A 1 184 ? -7.833 17.215 2.925 1.00 73.06 184 LEU A O 1
ATOM 1554 N N . ALA A 1 185 ? -9.058 18.992 3.519 1.00 76.44 185 ALA A N 1
ATOM 1555 C CA . ALA A 1 185 ? -9.940 18.250 4.426 1.00 76.44 185 ALA A CA 1
ATOM 1556 C C . ALA A 1 185 ? -10.706 17.102 3.735 1.00 76.44 185 ALA A C 1
ATOM 1558 O O . ALA A 1 185 ? -10.978 16.078 4.364 1.00 76.44 185 ALA A O 1
ATOM 1559 N N . ASP A 1 186 ? -11.020 17.249 2.447 1.00 81.06 186 ASP A N 1
ATOM 1560 C CA . ASP A 1 186 ? -11.712 16.220 1.664 1.00 81.06 186 ASP A CA 1
ATOM 1561 C C . ASP A 1 186 ? -10.840 14.974 1.461 1.00 81.06 186 ASP A C 1
ATOM 1563 O O . ASP A 1 186 ? -11.321 13.858 1.651 1.00 81.06 186 ASP A O 1
ATOM 1567 N N . VAL A 1 187 ? -9.536 15.159 1.222 1.00 82.69 187 VAL A N 1
ATOM 1568 C CA . VAL A 1 187 ? -8.554 14.065 1.090 1.00 82.69 187 VAL A CA 1
ATOM 1569 C C . VAL A 1 187 ? -8.516 13.219 2.363 1.00 82.69 187 VAL A C 1
ATOM 1571 O O . VAL A 1 187 ? -8.528 11.991 2.309 1.00 82.69 187 VAL A O 1
ATOM 1574 N N . VAL A 1 188 ? -8.536 13.874 3.527 1.00 87.50 188 VAL A N 1
ATOM 1575 C CA . VAL A 1 188 ? -8.555 13.186 4.824 1.00 87.50 188 VAL A CA 1
ATOM 1576 C C . VAL A 1 188 ? -9.865 12.421 5.024 1.00 87.50 188 VAL A C 1
ATOM 1578 O O . VAL A 1 188 ? -9.848 11.301 5.528 1.00 87.50 188 VAL A O 1
ATOM 1581 N N . ASN A 1 189 ? -11.007 12.987 4.627 1.00 89.56 189 ASN A N 1
ATOM 1582 C CA . ASN A 1 189 ? -12.289 12.291 4.734 1.00 89.56 189 ASN A CA 1
ATOM 1583 C C . ASN A 1 189 ? -12.344 11.038 3.853 1.00 89.56 189 ASN A C 1
ATOM 1585 O O . ASN A 1 189 ? -12.857 10.017 4.307 1.00 89.56 189 ASN A O 1
ATOM 1589 N N . ASP A 1 190 ? -11.820 11.094 2.631 1.00 92.12 190 ASP A N 1
ATOM 1590 C CA . ASP A 1 190 ? -11.805 9.938 1.731 1.00 92.12 190 ASP A CA 1
ATOM 1591 C C . ASP A 1 190 ? -10.861 8.841 2.231 1.00 92.12 190 ASP A C 1
ATOM 1593 O O . ASP A 1 190 ? -11.258 7.675 2.278 1.00 92.12 190 ASP A O 1
ATOM 1597 N N . MET A 1 191 ? -9.692 9.215 2.760 1.00 95.12 191 MET A N 1
ATOM 1598 C CA . MET A 1 191 ? -8.815 8.284 3.473 1.00 95.12 191 MET A CA 1
ATOM 1599 C C . MET A 1 191 ? -9.548 7.594 4.636 1.00 95.12 191 MET A C 1
ATOM 1601 O O . MET A 1 191 ? -9.477 6.377 4.786 1.00 95.12 191 MET A O 1
ATOM 1605 N N . LEU A 1 192 ? -10.276 8.345 5.471 1.00 94.44 192 LEU A N 1
ATOM 1606 C CA . LEU A 1 192 ? -10.983 7.791 6.635 1.00 94.44 192 LEU A CA 1
ATOM 1607 C C . LEU A 1 192 ? -12.143 6.863 6.235 1.00 94.44 192 LEU A C 1
ATOM 1609 O O . LEU A 1 192 ? -12.370 5.858 6.912 1.00 94.44 192 LEU A O 1
ATOM 1613 N N . LYS A 1 193 ? -12.845 7.153 5.129 1.00 94.06 193 LYS A N 1
ATOM 1614 C CA . LYS A 1 193 ? -13.826 6.225 4.538 1.00 94.06 193 LYS A CA 1
ATOM 1615 C C . LYS A 1 193 ? -13.147 4.942 4.082 1.00 94.06 193 LYS A C 1
ATOM 1617 O O . LYS A 1 193 ? -13.616 3.864 4.438 1.00 94.06 193 LYS A O 1
ATOM 1622 N N . ARG A 1 194 ? -12.016 5.052 3.376 1.00 95.69 194 ARG A N 1
ATOM 1623 C CA . ARG A 1 194 ? -11.260 3.883 2.924 1.00 95.69 194 ARG A CA 1
ATOM 1624 C C . ARG A 1 194 ? -10.785 3.033 4.098 1.00 95.69 194 ARG A C 1
ATOM 1626 O O . ARG A 1 194 ? -10.975 1.823 4.080 1.00 95.69 194 ARG A O 1
ATOM 1633 N N . LEU A 1 195 ? -10.259 3.646 5.161 1.00 95.12 195 LEU A N 1
ATOM 1634 C CA . LEU A 1 195 ? -9.921 2.926 6.394 1.00 95.12 195 LEU A CA 1
ATOM 1635 C C . LEU A 1 195 ? -11.133 2.151 6.927 1.00 95.12 195 LEU A C 1
ATOM 1637 O O . LEU A 1 195 ? -11.020 0.970 7.240 1.00 95.12 195 LEU A O 1
ATOM 1641 N N . LEU A 1 196 ? -12.308 2.778 7.000 1.00 93.69 196 LEU A N 1
ATOM 1642 C CA . LEU A 1 196 ? -13.511 2.099 7.477 1.00 93.69 196 LEU A CA 1
ATOM 1643 C C . LEU A 1 196 ? -13.874 0.886 6.605 1.00 93.69 196 LEU A C 1
ATOM 1645 O O . LEU A 1 196 ? -14.133 -0.183 7.157 1.00 93.69 196 LEU A O 1
ATOM 1649 N N . GLU A 1 197 ? -13.844 1.029 5.277 1.00 94.12 197 GLU A N 1
ATOM 1650 C CA . GLU A 1 197 ? -14.082 -0.062 4.320 1.00 94.12 197 GLU A CA 1
ATOM 1651 C C . GLU A 1 197 ? -13.108 -1.223 4.530 1.00 94.12 197 GLU A C 1
ATOM 1653 O O . GLU A 1 197 ? -13.536 -2.361 4.731 1.00 94.12 197 GLU A O 1
ATOM 1658 N N . LEU A 1 198 ? -11.804 -0.940 4.578 1.00 95.12 198 LEU A N 1
ATOM 1659 C CA . LEU A 1 198 ? -10.775 -1.948 4.849 1.00 95.12 198 LEU A CA 1
ATOM 1660 C C . LEU A 1 198 ? -11.022 -2.641 6.196 1.00 95.12 198 LEU A C 1
ATOM 1662 O O . LEU A 1 198 ? -10.819 -3.846 6.333 1.00 95.12 198 LEU A O 1
ATOM 1666 N N . GLY A 1 199 ? -11.504 -1.889 7.189 1.00 92.50 199 GLY A N 1
ATOM 1667 C CA . GLY A 1 199 ? -11.817 -2.402 8.516 1.00 92.50 199 GLY A CA 1
ATOM 1668 C C . GLY A 1 199 ? -12.967 -3.405 8.485 1.00 92.50 199 GLY A C 1
ATOM 1669 O O . GLY A 1 199 ? -12.901 -4.417 9.181 1.00 92.50 199 GLY A O 1
ATOM 1670 N N . THR A 1 200 ? -13.978 -3.183 7.634 1.00 90.81 200 THR A N 1
ATOM 1671 C CA . THR A 1 200 ? -15.084 -4.140 7.462 1.00 90.81 200 THR A CA 1
ATOM 1672 C C . THR A 1 200 ? -14.609 -5.482 6.921 1.00 90.81 200 THR A C 1
ATOM 1674 O O . THR A 1 200 ? -15.100 -6.511 7.369 1.00 90.81 200 THR A O 1
ATOM 1677 N N . VAL A 1 201 ? -13.628 -5.489 6.016 1.00 90.25 201 VAL A N 1
ATOM 1678 C CA . VAL A 1 201 ? -13.050 -6.722 5.466 1.00 90.25 201 VAL A CA 1
ATOM 1679 C C . VAL A 1 201 ? -12.145 -7.383 6.498 1.00 90.25 201 VAL A C 1
ATOM 1681 O O . VAL A 1 201 ? -12.317 -8.555 6.837 1.00 90.25 201 VAL A O 1
ATOM 1684 N N . ARG A 1 202 ? -11.195 -6.619 7.043 1.00 87.94 202 ARG A N 1
ATOM 1685 C CA . ARG A 1 202 ? -10.167 -7.144 7.939 1.00 87.94 202 ARG A CA 1
ATOM 1686 C C . ARG A 1 202 ? -10.742 -7.678 9.245 1.00 87.94 202 ARG A C 1
ATOM 1688 O O . ARG A 1 202 ? -10.346 -8.752 9.692 1.00 87.94 202 ARG A O 1
ATOM 1695 N N . PHE A 1 203 ? -11.664 -6.945 9.862 1.00 88.75 203 PHE A N 1
ATOM 1696 C CA . PHE A 1 203 ? -12.193 -7.249 11.193 1.00 88.75 203 PHE A CA 1
ATOM 1697 C C . PHE A 1 203 ? -13.569 -7.929 11.164 1.00 88.75 203 PHE A C 1
ATOM 1699 O O . PHE A 1 203 ? -14.166 -8.119 12.225 1.00 88.75 203 PHE A O 1
ATOM 1706 N N . ALA A 1 204 ? -14.049 -8.369 9.991 1.00 85.06 204 ALA A N 1
ATOM 1707 C CA . ALA A 1 204 ? -15.289 -9.143 9.859 1.00 85.06 204 ALA A CA 1
ATOM 1708 C C . ALA A 1 204 ? -15.342 -10.327 10.839 1.00 85.06 204 ALA A C 1
ATOM 1710 O O . ALA A 1 204 ? -16.353 -10.560 11.490 1.00 85.06 204 ALA A O 1
ATOM 1711 N N . HIS A 1 205 ? -14.219 -11.031 11.001 1.00 79.75 205 HIS A N 1
ATOM 1712 C CA . HIS A 1 205 ? -14.093 -12.196 11.880 1.00 79.75 205 HIS A CA 1
ATOM 1713 C C . HIS A 1 205 ? -14.142 -11.875 13.387 1.00 79.75 205 HIS A C 1
ATOM 1715 O O . HIS A 1 205 ? -14.247 -12.791 14.198 1.00 79.75 205 HIS A O 1
ATOM 1721 N N . LEU A 1 206 ? -14.025 -10.598 13.769 1.00 76.81 206 LEU A N 1
ATOM 1722 C CA . LEU A 1 206 ? -14.081 -10.131 15.160 1.00 76.81 206 LEU A CA 1
ATOM 1723 C C . LEU A 1 206 ? -15.450 -9.555 15.532 1.00 76.81 206 LEU A C 1
ATOM 1725 O O . LEU A 1 206 ? -15.665 -9.213 16.694 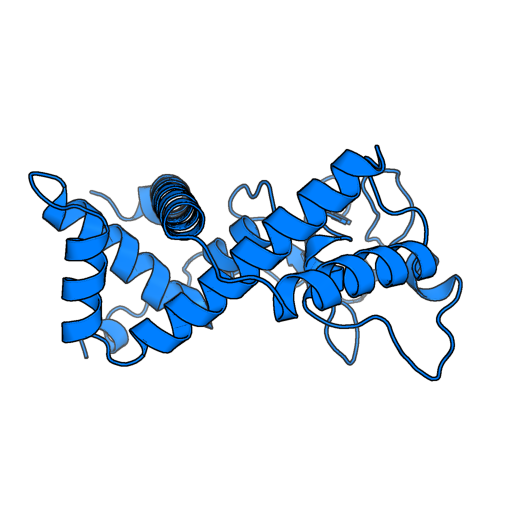1.00 76.81 206 LEU A O 1
ATOM 1729 N N . THR A 1 207 ? -16.351 -9.411 14.560 1.00 63.50 207 THR A N 1
ATOM 1730 C CA . THR A 1 207 ? -17.691 -8.869 14.788 1.00 63.50 207 THR A CA 1
ATOM 1731 C C . THR A 1 207 ? -18.641 -10.047 15.056 1.00 63.50 207 THR A C 1
ATOM 1733 O O . THR A 1 207 ? -18.771 -10.894 14.174 1.00 63.50 207 THR A O 1
ATOM 1736 N N . PRO A 1 208 ? -19.213 -10.173 16.271 1.00 53.97 208 PRO A N 1
ATOM 1737 C CA . PRO A 1 208 ? -20.074 -11.297 16.648 1.00 53.97 208 PRO A CA 1
ATOM 1738 C C . PRO A 1 208 ? -21.439 -11.292 15.951 1.00 53.97 208 PRO A C 1
ATOM 1740 O O . PRO A 1 208 ? -21.920 -10.197 15.579 1.00 53.97 208 PRO A O 1
#

Secondary structure (DSSP, 8-state):
-GGGT---TTS-PPPBPPHHHHTT-B-TTS-BHHHHHTS---TTS---SHHHHHHS--EEETTEEEEEEE-SSSEEEEE--S--SSHHHHHHHH-TTTHHHHHHHHHHHHHHTTT--HHHHHHHHHHH-TTHHHHHHHHHHHHHHHHHHHHHHHHTT-SS--SHHHHHHHHHHHHHHHTTSPPPHHHHHHHHHHHHHHHHHHTGGG--

Radius of gyration: 18.25 Å; Cα contacts (8 Å, |Δi|>4): 221; chains: 1; bounding box: 51×42×48 Å